Protein AF-0000000085508309 (afdb_homodimer)

Organism: Octopus vulgaris (NCBI:txid6645)

Solvent-accessible surface area (backbone atoms only — not comparable to full-atom values): 14519 Å² total; per-residue (Å²): 104,72,75,61,46,45,41,32,37,37,78,54,66,43,45,52,32,59,61,31,51,68,70,52,60,93,65,51,69,70,59,43,54,45,68,41,62,50,49,48,31,37,41,29,50,69,53,85,95,33,34,28,39,33,42,32,44,88,54,67,57,38,40,40,42,46,71,44,52,75,76,36,84,35,78,50,53,49,60,82,20,49,45,31,36,32,34,35,40,73,80,48,73,47,34,37,36,35,46,33,36,64,62,54,86,55,59,38,41,34,38,41,35,55,46,96,84,46,35,32,43,38,33,43,33,34,92,89,25,61,20,45,30,55,27,36,53,55,84,129,107,72,74,62,45,45,41,31,38,37,79,54,66,42,45,52,33,58,61,31,52,68,69,53,59,93,67,51,71,69,60,43,52,46,65,41,62,48,49,49,32,37,41,28,48,70,52,84,97,32,35,29,40,32,42,33,44,90,53,68,57,38,40,41,43,46,71,44,51,75,76,38,83,35,78,51,54,49,60,84,20,49,46,32,34,31,34,36,39,73,80,48,73,47,34,37,36,35,45,32,36,64,61,55,88,55,58,38,41,34,39,39,34,54,46,95,84,45,36,32,43,39,34,43,33,36,91,89,26,62,20,46,32,55,28,35,52,55,84,129

InterPro domains:
  IPR012674 Calycin [G3DSA:2.40.128.20] (1-139)
  IPR012674 Calycin [SSF50814] (1-138)

pLDDT: mean 96.84, std 3.57, range [64.19, 98.94]

Nearest PDB structures (foldseek):
  3fa8-assembly2_B  TM=8.186E-01  e=6.009E-08  Homo sapiens
  4m7m-assembly1_A  TM=7.935E-01  e=3.966E-08  Homo sapiens
  2g79-assembly1_A  TM=7.885E-01  e=5.142E-08  Homo sapiens
  4qgw-assembly2_B  TM=8.042E-01  e=9.592E-08  Homo sapiens
  5ogb-assembly1_A  TM=8.211E-01  e=2.856E-07  Homo sapiens

Sequence (280 aa):
MDNFFGTWKQEAKPENMKAVMDATVGVSDKEKDYMINMLSNFVIGRSGDRYSMTQSCEDPQLTKTYIFDLDEPLESTDIFGRKFKSIFKLVNPNYLTETCTEWTDGVIECTFEITGGDTMTWKVNYKGHTSTTILKKVASMDNFFGTWKQEAKPENMKAVMDATVGVSDKEKDYMINMLSNFVIGRSGDRYSMTQSCEDPQLTKTYIFDLDEPLESTDIFGRKFKSIFKLVNPNYLTETCTEWTDGVIECTFEITGGDTMTWKVNYKGHTSTTILKKVAS

Structure (mmCIF, N/CA/C/O backbone):
data_AF-0000000085508309-model_v1
#
loop_
_entity.id
_entity.type
_entity.pdbx_description
1 polymer 'Uncharacterized protein'
#
loop_
_atom_site.group_PDB
_atom_site.id
_atom_site.type_symbol
_atom_site.label_atom_id
_atom_site.label_alt_id
_atom_site.label_comp_id
_atom_site.label_asym_id
_atom_site.label_entity_id
_atom_site.label_seq_id
_atom_site.pdbx_PDB_ins_code
_atom_site.Cartn_x
_atom_site.Cartn_y
_atom_site.Cartn_z
_atom_site.occupancy
_atom_site.B_iso_or_equiv
_atom_site.auth_seq_id
_atom_site.auth_comp_id
_atom_site.auth_asym_id
_atom_site.auth_atom_id
_atom_site.pdbx_PDB_model_num
ATOM 1 N N . MET A 1 1 ? -6.461 -23.438 3.143 1 96.62 1 MET A N 1
ATOM 2 C CA . MET A 1 1 ? -5.398 -22.469 2.941 1 96.62 1 MET A CA 1
ATOM 3 C C . MET A 1 1 ? -4.258 -22.688 3.932 1 96.62 1 MET A C 1
ATOM 5 O O . MET A 1 1 ? -3.188 -22.094 3.793 1 96.62 1 MET A O 1
ATOM 9 N N . ASP A 1 2 ? -4.324 -23.688 4.852 1 96.81 2 ASP A N 1
ATOM 10 C CA . ASP A 1 2 ? -3.375 -23.844 5.949 1 96.81 2 ASP A CA 1
ATOM 11 C C . ASP A 1 2 ? -1.972 -24.141 5.422 1 96.81 2 ASP A C 1
ATOM 13 O O . ASP A 1 2 ? -0.982 -23.656 5.984 1 96.81 2 ASP A O 1
ATOM 17 N N . ASN A 1 3 ? -1.908 -24.953 4.43 1 98.12 3 ASN A N 1
ATOM 18 C CA . ASN A 1 3 ? -0.603 -25.312 3.887 1 98.12 3 ASN A CA 1
ATOM 19 C C . ASN A 1 3 ? 0.132 -24.094 3.338 1 98.12 3 ASN A C 1
ATOM 21 O O . ASN A 1 3 ? 1.357 -24.109 3.207 1 98.12 3 ASN A O 1
ATOM 25 N N . PHE A 1 4 ? -0.563 -23.016 3.01 1 98.75 4 PHE A N 1
ATOM 26 C CA . PHE A 1 4 ? 0.017 -21.812 2.418 1 98.75 4 PHE A CA 1
ATOM 27 C C . PHE A 1 4 ? 0.503 -20.859 3.5 1 98.75 4 PHE A C 1
ATOM 29 O O . PHE A 1 4 ? 1.257 -19.922 3.217 1 98.75 4 PHE A O 1
ATOM 36 N N . PHE A 1 5 ? 0.101 -21.062 4.746 1 98.38 5 PHE A N 1
ATOM 37 C CA . PHE A 1 5 ? 0.442 -20.125 5.801 1 98.38 5 PHE A CA 1
ATOM 38 C C . PHE A 1 5 ? 1.947 -20.094 6.035 1 98.38 5 PHE A C 1
ATOM 40 O O . PHE A 1 5 ? 2.609 -21.125 5.988 1 98.38 5 PHE A O 1
ATOM 47 N N . GLY A 1 6 ? 2.424 -18.906 6.309 1 98.38 6 GLY A N 1
ATOM 48 C CA . GLY A 1 6 ? 3.844 -18.719 6.562 1 98.38 6 GLY A CA 1
ATOM 49 C C . GLY A 1 6 ? 4.477 -17.672 5.66 1 98.38 6 GLY A C 1
ATOM 50 O O . GLY A 1 6 ? 3.771 -16.922 4.977 1 98.38 6 GLY A O 1
ATOM 51 N N . THR A 1 7 ? 5.777 -17.547 5.781 1 98.75 7 THR A N 1
ATOM 52 C CA . THR A 1 7 ? 6.559 -16.625 4.977 1 98.75 7 THR A CA 1
ATOM 53 C C . THR A 1 7 ? 7.23 -17.344 3.814 1 98.75 7 THR A C 1
ATOM 55 O O . THR A 1 7 ? 7.863 -18.375 4.008 1 98.75 7 THR A O 1
ATOM 58 N N . TRP A 1 8 ? 6.992 -16.828 2.586 1 98.81 8 TRP A N 1
ATOM 59 C CA . TRP A 1 8 ? 7.539 -17.359 1.341 1 98.81 8 TRP A CA 1
ATOM 60 C C . TRP A 1 8 ? 8.422 -16.328 0.648 1 98.81 8 TRP A C 1
ATOM 62 O O . TRP A 1 8 ? 7.996 -15.195 0.417 1 98.81 8 TRP A O 1
ATOM 72 N N . LYS A 1 9 ? 9.641 -16.719 0.315 1 98.5 9 LYS A N 1
ATOM 73 C CA . LYS A 1 9 ? 10.586 -15.773 -0.265 1 98.5 9 LYS A CA 1
ATOM 74 C C . LYS A 1 9 ? 11.031 -16.219 -1.656 1 98.5 9 LYS A C 1
ATOM 76 O O . LYS A 1 9 ? 11.336 -17.391 -1.869 1 98.5 9 LYS A O 1
ATOM 81 N N . GLN A 1 10 ? 11.031 -15.281 -2.539 1 98.44 10 GLN A N 1
ATOM 82 C CA . GLN A 1 10 ? 11.578 -15.492 -3.873 1 98.44 10 GLN A CA 1
ATOM 83 C C . GLN A 1 10 ? 13.102 -15.445 -3.854 1 98.44 10 GLN A C 1
ATOM 85 O O . GLN A 1 10 ?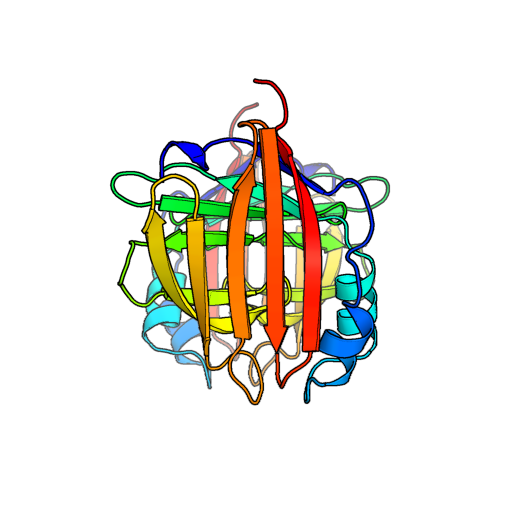 13.695 -14.477 -3.383 1 98.44 10 GLN A O 1
ATOM 90 N N . GLU A 1 11 ? 13.664 -16.484 -4.441 1 91.94 11 GLU A N 1
ATOM 91 C CA . GLU A 1 11 ? 15.117 -16.547 -4.359 1 91.94 11 GLU A CA 1
ATOM 92 C C . GLU A 1 11 ? 15.766 -16.141 -5.676 1 91.94 11 GLU A C 1
ATOM 94 O O . GLU A 1 11 ? 16.953 -15.805 -5.715 1 91.94 11 GLU A O 1
ATOM 99 N N . ALA A 1 12 ? 15.062 -16.203 -6.707 1 95.31 12 ALA A N 1
ATOM 100 C CA . ALA A 1 12 ? 15.633 -15.844 -8 1 95.31 12 ALA A CA 1
ATOM 101 C C . ALA A 1 12 ? 14.609 -15.133 -8.883 1 95.31 12 ALA A C 1
ATOM 103 O O . ALA A 1 12 ? 13.406 -15.172 -8.594 1 95.31 12 ALA A O 1
ATOM 104 N N . LYS A 1 13 ? 15.133 -14.523 -9.93 1 95.5 13 LYS A N 1
ATOM 105 C CA . LYS A 1 13 ? 14.258 -13.836 -10.883 1 95.5 13 LYS A CA 1
ATOM 106 C C . LYS A 1 13 ? 13.25 -14.805 -11.492 1 95.5 13 LYS A C 1
ATOM 108 O O . LYS A 1 13 ? 13.57 -15.977 -11.727 1 95.5 13 LYS A O 1
ATOM 113 N N . PRO A 1 14 ? 12.086 -14.25 -11.742 1 97.56 14 PRO A N 1
ATOM 114 C CA . PRO A 1 14 ? 11.102 -15.117 -12.398 1 97.56 14 PRO A CA 1
ATOM 115 C C . PRO A 1 14 ? 11.484 -15.477 -13.828 1 97.56 14 PRO A C 1
ATOM 117 O O . PRO A 1 14 ? 12.148 -14.688 -14.516 1 97.56 14 PRO A O 1
ATOM 120 N N . GLU A 1 15 ? 11.086 -16.672 -14.203 1 97.5 15 GLU A N 1
ATOM 121 C CA . GLU A 1 15 ? 11.203 -17.062 -15.609 1 97.5 15 GLU A CA 1
ATOM 122 C C . GLU A 1 15 ? 10.133 -16.391 -16.453 1 97.5 15 GLU A C 1
ATOM 124 O O . GLU A 1 15 ? 8.969 -16.312 -16.062 1 97.5 15 GLU A O 1
ATOM 129 N N . ASN A 1 16 ? 10.508 -15.773 -17.594 1 98.5 16 ASN A N 1
ATOM 130 C CA . ASN A 1 16 ? 9.648 -15.32 -18.688 1 98.5 16 ASN A CA 1
ATOM 131 C C . ASN A 1 16 ? 8.75 -14.164 -18.25 1 98.5 16 ASN A C 1
ATOM 133 O O . ASN A 1 16 ? 7.684 -13.953 -18.828 1 98.5 16 ASN A O 1
ATOM 137 N N . MET A 1 17 ? 9.078 -13.391 -17.203 1 98.56 17 MET A N 1
ATOM 138 C CA . MET A 1 17 ? 8.266 -12.258 -16.75 1 98.56 17 MET A CA 1
ATOM 139 C C . MET A 1 17 ? 8.312 -11.125 -17.766 1 98.56 17 MET A C 1
ATOM 141 O O . MET A 1 17 ? 7.32 -10.422 -17.953 1 98.56 17 MET A O 1
ATOM 145 N N . LYS A 1 18 ? 9.445 -10.945 -18.391 1 98.31 18 LYS A N 1
ATOM 146 C CA . LYS A 1 18 ? 9.562 -9.891 -19.391 1 98.31 18 LYS A CA 1
ATOM 147 C C . LYS A 1 18 ? 8.484 -10.039 -20.469 1 98.31 18 LYS A C 1
ATOM 149 O O . LYS A 1 18 ? 7.867 -9.047 -20.859 1 98.31 18 LYS A O 1
ATOM 154 N N . ALA A 1 19 ? 8.242 -11.25 -20.969 1 98.56 19 ALA A N 1
ATOM 155 C CA . ALA A 1 19 ? 7.223 -11.484 -22 1 98.56 19 ALA A CA 1
ATOM 156 C C . ALA A 1 19 ? 5.84 -11.102 -21.484 1 98.56 19 ALA A C 1
ATOM 158 O O . ALA A 1 19 ? 5.039 -10.508 -22.219 1 98.56 19 ALA A O 1
ATOM 159 N N . VAL A 1 20 ? 5.527 -11.422 -20.234 1 98.31 20 VAL A N 1
ATOM 160 C CA . VAL A 1 20 ? 4.25 -11.102 -19.609 1 98.31 20 VAL A CA 1
ATOM 161 C C . VAL A 1 20 ? 4.074 -9.586 -19.547 1 98.31 20 VAL A C 1
ATOM 163 O O . VAL A 1 20 ? 3.047 -9.055 -19.969 1 98.31 20 VAL A O 1
ATOM 166 N N . MET A 1 21 ? 5.133 -8.898 -19.062 1 97.81 21 MET A N 1
ATOM 167 C CA . MET A 1 21 ? 5.039 -7.449 -18.859 1 97.81 21 MET A CA 1
ATOM 168 C C . MET A 1 21 ? 4.969 -6.727 -20.203 1 97.81 21 MET A C 1
ATOM 170 O O . MET A 1 21 ? 4.277 -5.715 -20.328 1 97.81 21 MET A O 1
ATOM 174 N N . ASP A 1 22 ? 5.656 -7.234 -21.203 1 97.62 22 ASP A N 1
ATOM 175 C CA . ASP A 1 22 ? 5.672 -6.609 -22.516 1 97.62 22 ASP A CA 1
ATOM 176 C C . ASP A 1 22 ? 4.297 -6.688 -23.188 1 97.62 22 ASP A C 1
ATOM 178 O O . ASP A 1 22 ? 3.977 -5.883 -24.062 1 97.62 22 ASP A O 1
ATOM 182 N N . ALA A 1 23 ? 3.52 -7.625 -22.766 1 98 23 ALA A N 1
ATOM 183 C CA . ALA A 1 23 ? 2.199 -7.809 -23.359 1 98 23 ALA A CA 1
ATOM 184 C C . ALA A 1 23 ? 1.194 -6.812 -22.781 1 98 23 ALA A C 1
ATOM 186 O O . ALA A 1 23 ? 0.089 -6.664 -23.312 1 98 23 ALA A O 1
ATOM 187 N N . THR A 1 24 ? 1.503 -6.09 -21.734 1 96.62 24 THR A N 1
ATOM 188 C CA . THR A 1 24 ? 0.575 -5.195 -21.062 1 96.62 24 THR A CA 1
ATOM 189 C C . THR A 1 24 ? 0.495 -3.85 -21.781 1 96.62 24 THR A C 1
ATOM 191 O O . THR A 1 24 ? 1.482 -3.389 -22.344 1 96.62 24 THR A O 1
ATOM 194 N N . VAL A 1 25 ? -0.645 -3.338 -21.703 1 95.06 25 VAL A N 1
ATOM 195 C CA . VAL A 1 25 ? -0.87 -1.967 -22.156 1 95.06 25 VAL A CA 1
ATOM 196 C C . VAL A 1 25 ? -1.15 -1.074 -20.938 1 95.06 25 VAL A C 1
ATOM 198 O O . VAL A 1 25 ? -1.856 -1.479 -20.016 1 95.06 25 VAL A O 1
ATOM 201 N N . GLY A 1 26 ? -0.491 0.096 -20.906 1 93.38 26 GLY A N 1
ATOM 202 C CA . GLY A 1 26 ? -0.797 1.047 -19.859 1 93.38 26 GLY A CA 1
ATOM 203 C C . GLY A 1 26 ? 0.129 0.929 -18.656 1 93.38 26 GLY A C 1
ATOM 204 O O . GLY A 1 26 ? -0.02 1.659 -17.672 1 93.38 26 GLY A O 1
ATOM 205 N N . VAL A 1 27 ? 1.054 0.009 -18.719 1 95.81 27 VAL A N 1
ATOM 206 C CA . VAL A 1 27 ? 2.068 -0.131 -17.688 1 95.81 27 VAL A CA 1
ATOM 207 C C . VAL A 1 27 ? 3.361 0.55 -18.125 1 95.81 27 VAL A C 1
ATOM 209 O O . VAL A 1 27 ? 3.834 0.328 -19.25 1 95.81 27 VAL A O 1
ATOM 212 N N . SER A 1 28 ? 3.895 1.398 -17.297 1 95.44 28 SER A N 1
ATOM 213 C CA . SER A 1 28 ? 5.086 2.16 -17.656 1 95.44 28 SER A CA 1
ATOM 214 C C . SER A 1 28 ? 6.309 1.257 -17.75 1 95.44 28 SER A C 1
ATOM 216 O O . SER A 1 28 ? 6.352 0.189 -17.141 1 95.44 28 SER A O 1
ATOM 218 N N . ASP A 1 29 ? 7.344 1.73 -18.453 1 97.06 29 ASP A N 1
ATOM 219 C CA . ASP A 1 29 ? 8.594 0.987 -18.562 1 97.06 29 ASP A CA 1
ATOM 220 C C . ASP A 1 29 ? 9.25 0.805 -17.203 1 97.06 29 ASP A C 1
ATOM 222 O O . ASP A 1 29 ? 9.82 -0.249 -16.906 1 97.06 29 ASP A O 1
ATOM 226 N N . LYS A 1 30 ? 9.141 1.863 -16.391 1 94.81 30 LYS A N 1
ATOM 227 C CA . LYS A 1 30 ? 9.727 1.796 -15.062 1 94.81 30 LYS A CA 1
ATOM 228 C C . LYS A 1 30 ? 9.062 0.709 -14.227 1 94.81 30 LYS A C 1
ATOM 230 O O . LYS A 1 30 ? 9.742 -0.09 -13.578 1 94.81 30 LYS A O 1
ATOM 235 N N . GLU A 1 31 ? 7.723 0.625 -14.195 1 95.12 31 GLU A N 1
ATOM 236 C CA . GLU A 1 31 ? 6.988 -0.403 -13.461 1 95.12 31 GLU A CA 1
ATOM 237 C C . GLU A 1 31 ? 7.301 -1.795 -14 1 95.12 31 GLU A C 1
ATOM 239 O O . GLU A 1 31 ? 7.477 -2.74 -13.234 1 95.12 31 GLU A O 1
ATOM 244 N N . LYS A 1 32 ? 7.387 -1.873 -15.391 1 97.5 32 LYS A N 1
ATOM 245 C CA . LYS A 1 32 ? 7.715 -3.154 -16 1 97.5 32 LYS A CA 1
ATOM 246 C C . LYS A 1 32 ? 9.078 -3.656 -15.539 1 97.5 32 LYS A C 1
ATOM 248 O O . LYS A 1 32 ? 9.219 -4.816 -15.156 1 97.5 32 LYS A O 1
ATOM 253 N N . ASP A 1 33 ? 10.008 -2.771 -15.602 1 97.06 33 ASP A N 1
ATOM 254 C CA . ASP A 1 33 ? 11.359 -3.133 -15.188 1 97.06 33 ASP A CA 1
ATOM 255 C C . ASP A 1 33 ? 11.375 -3.594 -13.727 1 97.06 33 ASP A C 1
ATOM 257 O O . ASP A 1 33 ? 12.055 -4.57 -13.391 1 97.06 33 ASP A O 1
ATOM 261 N N . TYR A 1 34 ? 10.656 -2.988 -12.898 1 95.56 34 TYR A N 1
ATOM 262 C CA . TYR A 1 34 ? 10.578 -3.365 -11.492 1 95.56 34 TYR A CA 1
ATOM 263 C C . TYR A 1 34 ? 9.992 -4.766 -11.336 1 95.56 34 TYR A C 1
ATOM 265 O O . TYR A 1 34 ? 10.586 -5.625 -10.68 1 95.56 34 TYR A O 1
ATOM 273 N N . MET A 1 35 ? 8.867 -5.004 -12 1 95.44 35 MET A N 1
ATOM 274 C CA . MET A 1 35 ? 8.164 -6.277 -11.867 1 95.44 35 MET A CA 1
ATOM 275 C C . MET A 1 35 ? 9.023 -7.426 -12.391 1 95.44 35 MET A C 1
ATOM 277 O O . MET A 1 35 ? 9 -8.531 -11.844 1 95.44 35 MET A O 1
ATOM 281 N N . ILE A 1 36 ? 9.797 -7.141 -13.445 1 97.19 36 ILE A N 1
ATOM 282 C CA . ILE A 1 36 ? 10.648 -8.133 -14.086 1 97.19 36 ILE A CA 1
ATOM 283 C C . ILE A 1 36 ? 11.773 -8.547 -13.141 1 97.19 36 ILE A C 1
ATOM 285 O O . ILE A 1 36 ? 12.195 -9.703 -13.125 1 97.19 36 ILE A O 1
ATOM 289 N N . ASN A 1 37 ? 12.172 -7.633 -12.281 1 96.38 37 ASN A N 1
ATOM 290 C CA . ASN A 1 37 ? 13.406 -7.863 -11.539 1 96.38 37 ASN A CA 1
ATOM 291 C C . ASN A 1 37 ? 13.141 -8.016 -10.047 1 96.38 37 ASN A C 1
ATOM 293 O O . ASN A 1 37 ? 14.039 -8.406 -9.289 1 96.38 37 ASN A O 1
ATOM 297 N N . MET A 1 38 ? 12 -7.809 -9.664 1 95.12 38 MET A N 1
ATOM 298 C CA . MET A 1 38 ? 11.688 -7.781 -8.234 1 95.12 38 MET A CA 1
ATOM 299 C C . MET A 1 38 ? 11.773 -9.18 -7.633 1 95.12 38 MET A C 1
ATOM 301 O O . MET A 1 38 ? 11.352 -10.156 -8.25 1 95.12 38 MET A O 1
ATOM 305 N N . LEU A 1 39 ? 12.281 -9.234 -6.414 1 97.75 39 LEU A N 1
ATOM 306 C CA . LEU A 1 39 ? 12.188 -10.422 -5.57 1 97.75 39 LEU A CA 1
ATOM 307 C C . LEU A 1 39 ? 11.086 -10.258 -4.527 1 97.75 39 LEU A C 1
ATOM 309 O O . LEU A 1 39 ? 11.258 -9.523 -3.553 1 97.75 39 LEU A O 1
ATOM 313 N N . SER A 1 40 ? 10.031 -10.992 -4.703 1 97.25 40 SER A N 1
ATOM 314 C CA . SER A 1 40 ? 8.844 -10.82 -3.875 1 97.25 40 SER A CA 1
ATOM 315 C C . SER A 1 40 ? 8.898 -11.711 -2.639 1 97.25 40 SER A C 1
ATOM 317 O O . SER A 1 40 ? 9.375 -12.844 -2.707 1 97.25 40 SER A O 1
ATOM 319 N N . ASN A 1 41 ? 8.438 -11.172 -1.613 1 97.44 41 ASN A N 1
ATOM 320 C CA . ASN A 1 41 ? 8.109 -11.906 -0.394 1 97.44 41 ASN A CA 1
ATOM 321 C C . ASN A 1 41 ? 6.602 -11.93 -0.141 1 97.44 41 ASN A C 1
ATOM 323 O O . ASN A 1 41 ? 5.918 -10.922 -0.345 1 97.44 41 ASN A O 1
ATOM 327 N N . PHE A 1 42 ? 6.164 -13.109 0.32 1 98.56 42 PHE A N 1
ATOM 328 C CA . PHE A 1 42 ? 4.766 -13.219 0.727 1 98.56 42 PHE A CA 1
ATOM 329 C C . PHE A 1 42 ? 4.66 -13.688 2.174 1 98.56 42 PHE A C 1
ATOM 331 O O . PHE A 1 42 ? 5.375 -14.602 2.592 1 98.56 42 PHE A O 1
ATOM 338 N N . VAL A 1 43 ? 3.861 -13.055 2.902 1 98.38 43 VAL A N 1
ATOM 339 C CA . VAL A 1 43 ? 3.389 -13.555 4.188 1 98.38 43 VAL A CA 1
ATOM 340 C C . VAL A 1 43 ? 1.901 -13.891 4.098 1 98.38 43 VAL A C 1
ATOM 342 O O . VAL A 1 43 ? 1.079 -13.023 3.801 1 98.38 43 VAL A O 1
ATOM 345 N N . ILE A 1 44 ? 1.555 -15.117 4.266 1 98.75 44 ILE A N 1
ATOM 346 C CA . ILE A 1 44 ? 0.188 -15.602 4.125 1 98.75 44 ILE A CA 1
ATOM 347 C C . ILE A 1 44 ? -0.313 -16.125 5.469 1 98.75 44 ILE A C 1
ATOM 349 O O . ILE A 1 44 ? 0.396 -16.859 6.156 1 98.75 44 ILE A O 1
ATOM 353 N N . GLY A 1 45 ? -1.482 -15.719 5.848 1 98.31 45 GLY A N 1
ATOM 354 C CA . GLY A 1 45 ? -2.059 -16.141 7.113 1 98.31 45 GLY A CA 1
ATOM 355 C C . GLY A 1 45 ? -3.527 -15.781 7.25 1 98.31 45 GLY A C 1
ATOM 356 O O . GLY A 1 45 ? -4.297 -15.914 6.293 1 98.31 45 GLY A O 1
ATOM 357 N N . ARG A 1 46 ? -3.949 -15.414 8.477 1 97.12 46 ARG A N 1
ATOM 358 C CA . ARG A 1 46 ? -5.328 -15.055 8.789 1 97.12 46 ARG A CA 1
ATOM 359 C C . ARG A 1 46 ? -5.43 -13.609 9.258 1 97.12 46 ARG A C 1
ATOM 361 O O . ARG A 1 46 ? -4.496 -13.086 9.875 1 97.12 46 ARG A O 1
ATOM 368 N N . SER A 1 47 ? -6.461 -12.992 8.93 1 95.56 47 SER A N 1
ATOM 369 C CA . SER A 1 47 ? -6.938 -11.742 9.508 1 95.56 47 SER A CA 1
ATOM 370 C C . SER A 1 47 ? -8.359 -11.883 10.031 1 95.56 47 SER A C 1
ATOM 372 O O . SER A 1 47 ? -9.328 -11.719 9.281 1 95.56 47 SER A O 1
ATOM 374 N N . GLY A 1 48 ? -8.492 -12.148 11.344 1 94.56 48 GLY A N 1
ATOM 375 C CA . GLY A 1 48 ? -9.773 -12.594 11.852 1 94.56 48 GLY A CA 1
ATOM 376 C C . GLY A 1 48 ? -10.281 -13.852 11.164 1 94.56 48 GLY A C 1
ATOM 377 O O . GLY A 1 48 ? -9.57 -14.859 11.109 1 94.56 48 GLY A O 1
ATOM 378 N N . ASP A 1 49 ? -11.492 -13.758 10.641 1 96.12 49 ASP A N 1
ATOM 379 C CA . ASP A 1 49 ? -12.109 -14.906 9.984 1 96.12 49 ASP A CA 1
ATOM 380 C C . ASP A 1 49 ? -11.75 -14.945 8.5 1 96.12 49 ASP A C 1
ATOM 382 O O . ASP A 1 49 ? -12.125 -15.883 7.789 1 96.12 49 ASP A O 1
ATOM 386 N N . ARG A 1 50 ? -10.938 -14.039 8.117 1 97.94 50 ARG A N 1
ATOM 387 C CA . ARG A 1 50 ? -10.578 -13.977 6.703 1 97.94 50 ARG A CA 1
ATOM 388 C C . ARG A 1 50 ? -9.109 -14.336 6.496 1 97.94 50 ARG A C 1
ATOM 390 O O . ARG A 1 50 ? -8.383 -14.594 7.461 1 97.94 50 ARG A O 1
ATOM 397 N N . TYR A 1 51 ? -8.727 -14.461 5.188 1 98.81 51 TYR A N 1
ATOM 398 C CA . TYR A 1 51 ? -7.332 -14.734 4.848 1 98.81 51 TYR A CA 1
ATOM 399 C C . TYR A 1 51 ? -6.586 -13.453 4.523 1 98.81 51 TYR A C 1
ATOM 401 O O . TYR A 1 51 ? -7.191 -12.461 4.102 1 98.81 51 TYR A O 1
ATOM 409 N N . SER A 1 52 ? -5.301 -13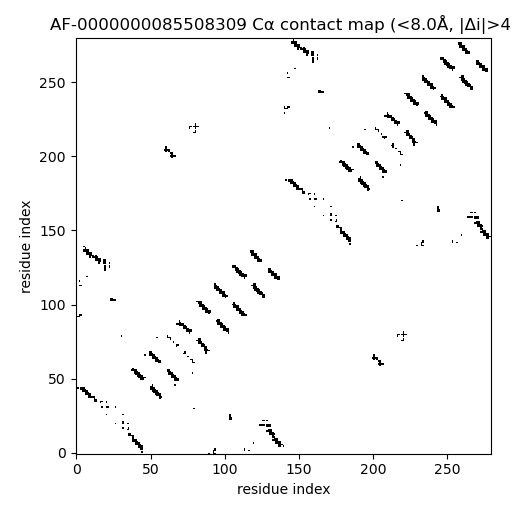.5 4.785 1 98.44 52 SER A N 1
ATOM 410 C CA . SER A 1 52 ? -4.441 -12.352 4.504 1 98.44 52 SER A CA 1
ATOM 411 C C . SER A 1 52 ? -3.201 -12.773 3.723 1 98.44 52 SER A C 1
ATOM 413 O O . SER A 1 52 ? -2.609 -13.82 3.998 1 98.44 52 SER A O 1
ATOM 415 N N . MET A 1 53 ? -2.832 -11.977 2.756 1 98.69 53 MET A N 1
ATOM 416 C CA . MET A 1 53 ? -1.582 -12.102 2.014 1 98.69 53 MET A CA 1
ATOM 417 C C . MET A 1 53 ? -0.885 -10.758 1.887 1 98.69 53 MET A C 1
ATOM 419 O O . MET A 1 53 ? -1.451 -9.805 1.338 1 98.69 53 MET A O 1
ATOM 423 N N . THR A 1 54 ? 0.289 -10.664 2.432 1 98.06 54 THR A N 1
ATOM 424 C CA . THR A 1 54 ? 1.105 -9.469 2.295 1 98.06 54 THR A CA 1
ATOM 425 C C . THR A 1 54 ? 2.236 -9.695 1.295 1 98.06 54 THR A C 1
ATOM 427 O O . THR A 1 54 ? 3.055 -10.602 1.47 1 98.06 54 THR A O 1
ATOM 430 N N . GLN A 1 55 ? 2.223 -8.969 0.227 1 98.06 55 GLN A N 1
ATOM 431 C CA . GLN A 1 55 ? 3.311 -8.945 -0.745 1 98.06 55 GLN A CA 1
ATOM 432 C C . GLN A 1 55 ? 4.281 -7.805 -0.455 1 98.06 55 GLN A C 1
ATOM 434 O O . GLN A 1 55 ? 3.859 -6.676 -0.195 1 98.06 55 GLN A O 1
ATOM 439 N N . SER A 1 56 ? 5.562 -8.094 -0.435 1 96.81 56 SER A N 1
ATOM 440 C CA . SER A 1 56 ? 6.59 -7.086 -0.214 1 96.81 56 SER A CA 1
ATOM 441 C C . SER A 1 56 ? 7.859 -7.41 -0.999 1 96.81 56 SER A C 1
ATOM 443 O O . SER A 1 56 ? 7.965 -8.477 -1.602 1 96.81 56 SER A O 1
ATOM 445 N N . CYS A 1 57 ? 8.734 -6.438 -1.099 1 96.56 57 CYS A N 1
ATOM 446 C CA . CYS A 1 57 ? 10.062 -6.578 -1.672 1 96.56 57 CYS A CA 1
ATOM 447 C C . CYS A 1 57 ? 11.07 -5.711 -0.929 1 96.56 57 CYS A C 1
ATOM 449 O O . CYS A 1 57 ? 10.852 -5.348 0.228 1 96.56 57 CYS A O 1
ATOM 451 N N . GLU A 1 58 ? 12.18 -5.469 -1.579 1 92.81 58 GLU A N 1
ATOM 452 C CA . GLU A 1 58 ? 13.219 -4.695 -0.913 1 92.81 58 GLU A CA 1
ATOM 453 C C . GLU A 1 58 ? 12.789 -3.242 -0.722 1 92.81 58 GLU A C 1
ATOM 455 O O . GLU A 1 58 ? 13.211 -2.586 0.233 1 92.81 58 GLU A O 1
ATOM 460 N N . ASP A 1 59 ? 12.031 -2.697 -1.618 1 93.69 59 ASP A N 1
ATOM 461 C CA . ASP A 1 59 ? 11.508 -1.342 -1.495 1 93.69 59 ASP A CA 1
ATOM 462 C C . ASP A 1 59 ? 10.273 -1.312 -0.588 1 93.69 59 ASP A C 1
ATOM 464 O O . ASP A 1 59 ? 9.203 -1.778 -0.974 1 93.69 59 ASP A O 1
ATOM 468 N N . PRO A 1 60 ? 10.398 -0.743 0.588 1 91.56 60 PRO A N 1
ATOM 469 C CA . PRO A 1 60 ? 9.289 -0.803 1.549 1 91.56 60 PRO A CA 1
ATOM 470 C C . PRO A 1 60 ? 8.047 -0.054 1.069 1 91.56 60 PRO A C 1
ATOM 472 O O . PRO A 1 60 ? 6.957 -0.253 1.606 1 91.56 60 PRO A O 1
ATOM 475 N N . GLN A 1 61 ? 8.188 0.822 0.106 1 94.31 61 GLN A N 1
ATOM 476 C CA . GLN A 1 61 ? 7.051 1.556 -0.437 1 94.31 61 GLN A CA 1
ATOM 477 C C . GLN A 1 61 ? 6.164 0.647 -1.286 1 94.31 61 GLN A C 1
ATOM 479 O O . GLN A 1 61 ? 5.031 1.004 -1.61 1 94.31 61 GLN A O 1
ATOM 484 N N . LEU A 1 62 ? 6.754 -0.458 -1.611 1 94.69 62 LEU A N 1
ATOM 485 C CA . LEU A 1 62 ? 6.047 -1.414 -2.457 1 94.69 62 LEU A CA 1
ATOM 486 C C . LEU A 1 62 ? 5.609 -2.631 -1.651 1 94.69 62 LEU A C 1
ATOM 488 O O . LEU A 1 62 ? 6.059 -3.75 -1.912 1 94.69 62 LEU A O 1
ATOM 492 N N . THR A 1 63 ? 4.844 -2.402 -0.635 1 95.38 63 THR A N 1
ATOM 493 C CA . THR A 1 63 ? 4.227 -3.42 0.209 1 95.38 63 THR A CA 1
ATOM 494 C C . THR A 1 63 ? 2.705 -3.309 0.166 1 95.38 63 THR A C 1
ATOM 496 O O . THR A 1 63 ? 2.156 -2.205 0.21 1 95.38 63 THR A O 1
ATOM 499 N N . LYS A 1 64 ? 2.047 -4.441 0.036 1 96.81 64 LYS A N 1
ATOM 500 C CA . LYS A 1 64 ? 0.589 -4.461 -0.031 1 96.81 64 LYS A CA 1
ATOM 501 C C . LYS A 1 64 ? 0.023 -5.691 0.672 1 96.81 64 LYS A C 1
ATOM 503 O O . LYS A 1 64 ? 0.529 -6.801 0.494 1 96.81 64 LYS A O 1
ATOM 508 N N . THR A 1 65 ? -0.976 -5.449 1.544 1 97.19 65 THR A N 1
ATOM 509 C CA . THR A 1 65 ? -1.725 -6.531 2.172 1 97.19 65 THR A CA 1
ATOM 510 C C . THR A 1 65 ? -3.094 -6.695 1.515 1 97.19 65 THR A C 1
ATOM 512 O O . THR A 1 65 ? -3.793 -5.707 1.275 1 97.19 65 THR A O 1
ATOM 515 N N . TYR A 1 66 ? -3.41 -7.887 1.224 1 98.38 66 TYR A N 1
ATOM 516 C CA . TYR A 1 66 ? -4.723 -8.273 0.719 1 98.38 66 TYR A CA 1
ATOM 517 C C . TYR A 1 66 ? -5.48 -9.102 1.751 1 98.38 66 TYR A C 1
ATOM 519 O O . TYR A 1 66 ? -4.949 -10.078 2.283 1 98.38 66 TYR A O 1
ATOM 527 N N . ILE A 1 67 ? -6.66 -8.758 2.031 1 98.38 67 ILE A N 1
ATOM 528 C CA . ILE A 1 67 ? -7.562 -9.539 2.869 1 98.38 67 ILE A CA 1
ATOM 529 C C . ILE A 1 67 ? -8.734 -10.055 2.029 1 98.38 67 ILE A C 1
ATOM 531 O O . ILE A 1 67 ? -9.406 -9.273 1.354 1 98.38 67 ILE A O 1
ATOM 535 N N . PHE A 1 68 ? -8.961 -11.328 2.08 1 98.56 68 PHE A N 1
ATOM 536 C CA . PHE A 1 68 ? -9.906 -11.898 1.131 1 98.56 68 PHE A CA 1
ATOM 537 C C . PHE A 1 68 ? -10.562 -13.156 1.707 1 98.56 68 PHE A C 1
ATOM 539 O O . PHE A 1 68 ? -10.078 -13.711 2.693 1 98.56 68 PHE A O 1
ATOM 546 N N . ASP A 1 69 ? -11.648 -13.516 1.098 1 98.5 69 ASP A N 1
ATOM 547 C CA . ASP A 1 69 ? -12.289 -14.812 1.275 1 98.5 69 ASP A CA 1
ATOM 548 C C . ASP A 1 69 ? -12.18 -15.656 0.009 1 98.5 69 ASP A C 1
ATOM 550 O O . ASP A 1 69 ? -12.141 -15.125 -1.101 1 98.5 69 ASP A O 1
ATOM 554 N N . LEU A 1 70 ? -12.109 -16.969 0.227 1 98.69 70 LEU A N 1
ATOM 555 C CA . LEU A 1 70 ? -12.133 -17.859 -0.927 1 98.69 70 LEU A CA 1
ATOM 556 C C . LEU A 1 70 ? -13.469 -17.75 -1.667 1 98.69 70 LEU A C 1
ATOM 558 O O . LEU A 1 70 ? -14.523 -17.641 -1.041 1 98.69 70 LEU A O 1
ATOM 562 N N . ASP A 1 71 ? -13.422 -17.672 -2.994 1 98.75 71 ASP A N 1
ATOM 563 C CA . ASP A 1 71 ? -14.57 -17.75 -3.893 1 98.75 71 ASP A CA 1
ATOM 564 C C . ASP A 1 71 ? -15.414 -16.469 -3.816 1 98.75 71 ASP A C 1
ATOM 566 O O . ASP A 1 71 ? -16.594 -16.484 -4.176 1 98.75 71 ASP A O 1
ATOM 570 N N . GLU A 1 72 ? -14.922 -15.43 -3.264 1 98.69 72 GLU A N 1
ATOM 571 C CA . GLU A 1 72 ? -15.578 -14.125 -3.215 1 98.69 72 GLU A CA 1
ATOM 572 C C . GLU A 1 72 ? -14.734 -13.055 -3.898 1 98.69 72 GLU A C 1
ATOM 574 O O . GLU A 1 72 ? -13.508 -13.094 -3.83 1 98.69 72 GLU A O 1
ATOM 579 N N . PRO A 1 73 ? -15.352 -12.094 -4.531 1 98.25 73 PRO A N 1
ATOM 580 C CA . PRO A 1 73 ? -14.594 -11.016 -5.18 1 98.25 73 PRO A CA 1
ATOM 581 C C . PRO A 1 73 ? -13.797 -10.18 -4.188 1 98.25 73 PRO A C 1
ATOM 583 O O . PRO A 1 73 ? -14.258 -9.93 -3.07 1 98.25 73 PRO A O 1
ATOM 586 N N . LEU A 1 74 ? -12.656 -9.836 -4.551 1 97.81 74 LEU A N 1
ATOM 587 C CA . LEU A 1 74 ? -11.789 -8.867 -3.896 1 97.81 74 LEU A CA 1
ATOM 588 C C . LEU A 1 74 ? -11.547 -7.664 -4.801 1 97.81 74 LEU A C 1
ATOM 590 O O . LEU A 1 74 ? -11.242 -7.824 -5.984 1 97.81 74 LEU A O 1
ATOM 594 N N . GLU A 1 75 ? -11.805 -6.473 -4.309 1 95.94 75 GLU A N 1
ATOM 595 C CA . GLU A 1 75 ? -11.367 -5.238 -4.957 1 95.94 75 GLU A CA 1
ATOM 596 C C . GLU A 1 75 ? -10.172 -4.625 -4.227 1 95.94 75 GLU A C 1
ATOM 598 O O . GLU A 1 75 ? -10.211 -4.449 -3.006 1 95.94 75 GLU A O 1
ATOM 603 N N . SER A 1 76 ? -9.141 -4.336 -4.973 1 95.75 76 SER A N 1
ATOM 604 C CA . SER A 1 76 ? -7.914 -3.848 -4.348 1 95.75 76 SER A CA 1
ATOM 605 C C . SER A 1 76 ? -7.043 -3.096 -5.352 1 95.75 76 SER A C 1
ATOM 607 O O . SER A 1 76 ? -7.523 -2.686 -6.41 1 95.75 76 SER A O 1
ATOM 609 N N . THR A 1 77 ? -5.859 -2.754 -4.93 1 95.5 77 THR A N 1
ATOM 610 C CA . THR A 1 77 ? -4.805 -2.209 -5.777 1 95.5 77 THR A CA 1
ATOM 611 C C . THR A 1 77 ? -3.547 -3.066 -5.695 1 95.5 77 THR A C 1
ATOM 613 O O . THR A 1 77 ? -3.324 -3.756 -4.695 1 95.5 77 THR A O 1
ATOM 616 N N . ASP A 1 78 ? -2.799 -3.018 -6.762 1 95.25 78 ASP A N 1
ATOM 617 C CA . ASP A 1 78 ? -1.504 -3.686 -6.676 1 95.25 78 ASP A CA 1
ATOM 618 C C . ASP A 1 78 ? -0.469 -2.791 -5.996 1 95.25 78 ASP A C 1
ATOM 620 O O . ASP A 1 78 ? -0.81 -1.732 -5.465 1 95.25 78 ASP A O 1
ATOM 624 N N . ILE A 1 79 ? 0.723 -3.193 -5.898 1 94.25 79 ILE A N 1
ATOM 625 C CA . ILE A 1 79 ? 1.795 -2.553 -5.141 1 94.25 79 ILE A CA 1
ATOM 626 C C . ILE A 1 79 ? 2.125 -1.197 -5.762 1 94.25 79 ILE A C 1
ATOM 628 O O . ILE A 1 79 ? 2.789 -0.368 -5.137 1 94.25 79 ILE A O 1
ATOM 632 N N . PHE A 1 80 ? 1.651 -0.947 -7.008 1 93.38 80 PHE A N 1
ATOM 633 C CA . PHE A 1 80 ? 1.896 0.332 -7.664 1 93.38 80 PHE A CA 1
ATOM 634 C C . PHE A 1 80 ? 0.654 1.215 -7.609 1 93.38 80 PHE A C 1
ATOM 636 O O . PHE A 1 80 ? 0.636 2.307 -8.18 1 93.38 80 PHE A O 1
ATOM 643 N N . GLY A 1 81 ? -0.401 0.693 -7.066 1 92.75 81 GLY A N 1
ATOM 644 C CA . GLY A 1 81 ? -1.607 1.489 -6.906 1 92.75 81 GLY A CA 1
ATOM 645 C C . GLY A 1 81 ? -2.645 1.225 -7.98 1 92.75 81 GLY A C 1
ATOM 646 O O . GLY A 1 81 ? -3.713 1.84 -7.984 1 92.75 81 GLY A O 1
ATOM 647 N N . ARG A 1 82 ? -2.395 0.32 -8.906 1 94.25 82 ARG A N 1
ATOM 648 C CA . ARG A 1 82 ? -3.344 0.012 -9.969 1 94.25 82 ARG A CA 1
ATOM 649 C C . ARG A 1 82 ? -4.492 -0.845 -9.453 1 94.25 82 ARG A C 1
ATOM 651 O O . ARG A 1 82 ? -4.266 -1.877 -8.812 1 94.25 82 ARG A O 1
ATOM 658 N N . LYS A 1 83 ? -5.656 -0.403 -9.688 1 93.62 83 LYS A N 1
ATOM 659 C CA . LYS A 1 83 ? -6.848 -1.1 -9.219 1 93.62 83 LYS A CA 1
ATOM 660 C C . LYS A 1 83 ? -7.059 -2.408 -9.977 1 93.62 83 LYS A C 1
ATOM 662 O O . LYS A 1 83 ? -6.77 -2.492 -11.172 1 93.62 83 LYS A O 1
ATOM 667 N N . PHE A 1 84 ? -7.621 -3.365 -9.258 1 96.88 84 PHE A N 1
ATOM 668 C CA . PHE A 1 84 ? -8.023 -4.621 -9.883 1 96.88 84 PHE A CA 1
ATOM 669 C C . PHE A 1 84 ? -9.125 -5.293 -9.078 1 96.88 84 PHE A C 1
ATOM 671 O O . PHE A 1 84 ? -9.414 -4.891 -7.949 1 96.88 84 PHE A O 1
ATOM 678 N N . LYS A 1 85 ? -9.742 -6.258 -9.672 1 97.94 85 LYS A N 1
ATOM 679 C CA . LYS A 1 85 ? -10.648 -7.207 -9.023 1 97.94 85 LYS A CA 1
ATOM 680 C C . LYS A 1 85 ? -10.125 -8.633 -9.148 1 97.94 85 LYS A C 1
ATOM 682 O O . LYS A 1 85 ? -9.539 -9 -10.172 1 97.94 85 LYS A O 1
ATOM 687 N N . SER A 1 86 ? -10.336 -9.422 -8.133 1 98.44 86 SER A N 1
ATOM 688 C CA . SER A 1 86 ? -9.867 -10.797 -8.258 1 98.44 86 SER A CA 1
ATOM 689 C C . SER A 1 86 ? -10.727 -11.75 -7.445 1 98.44 86 SER A C 1
ATOM 691 O O . SER A 1 86 ? -11.586 -11.32 -6.676 1 98.44 86 SER A O 1
ATOM 693 N N . ILE A 1 87 ? -10.562 -13.016 -7.695 1 98.81 87 ILE A N 1
ATOM 694 C CA . ILE A 1 87 ? -11.156 -14.117 -6.938 1 98.81 87 ILE A CA 1
ATOM 695 C C . ILE A 1 87 ? -10.102 -15.195 -6.691 1 98.81 87 ILE A C 1
ATOM 697 O O . ILE A 1 87 ? -9.43 -15.641 -7.621 1 98.81 87 ILE A O 1
ATOM 701 N N . PHE A 1 88 ? -9.969 -15.594 -5.434 1 98.88 88 PHE A N 1
ATOM 702 C CA . PHE A 1 88 ? -9.117 -16.703 -5.047 1 98.88 88 PHE A CA 1
ATOM 703 C C . PHE A 1 88 ? -9.93 -17.984 -4.891 1 98.88 88 PHE A C 1
ATOM 705 O O . PHE A 1 88 ? -11.016 -17.969 -4.305 1 98.88 88 PHE A O 1
ATOM 712 N N . LYS A 1 89 ? -9.391 -19 -5.414 1 98.88 89 LYS A N 1
ATOM 713 C CA . LYS A 1 89 ? -10.008 -20.312 -5.266 1 98.88 89 LYS A CA 1
ATOM 714 C C . LYS A 1 89 ? -8.984 -21.359 -4.809 1 98.88 89 LYS A C 1
ATOM 716 O O . LYS A 1 89 ? -7.914 -21.484 -5.406 1 98.88 89 LYS A O 1
ATOM 721 N N . LEU A 1 90 ? -9.328 -22.047 -3.732 1 98.88 90 LEU A N 1
ATOM 722 C CA . LEU A 1 90 ? -8.539 -23.203 -3.301 1 98.88 90 LEU A CA 1
ATOM 723 C C . LEU A 1 90 ? -9 -24.469 -4 1 98.88 90 LEU A C 1
ATOM 725 O O . LEU A 1 90 ? -10.047 -25.031 -3.654 1 98.88 90 LEU A O 1
ATOM 729 N N . VAL A 1 91 ? -8.227 -24.922 -4.945 1 98.81 91 VAL A N 1
ATOM 730 C CA . VAL A 1 91 ? -8.602 -26.078 -5.762 1 98.81 91 VAL A CA 1
ATOM 731 C C . VAL A 1 91 ? -8.359 -27.359 -4.977 1 98.81 91 VAL A C 1
ATOM 733 O O . VAL A 1 91 ? -9.172 -28.281 -5.039 1 98.81 91 VAL A O 1
ATOM 736 N N . ASN A 1 92 ? -7.281 -27.469 -4.223 1 98.5 92 ASN A N 1
ATOM 737 C CA . ASN A 1 92 ? -6.918 -28.469 -3.234 1 98.5 92 ASN A CA 1
ATOM 738 C C . ASN A 1 92 ? -5.961 -27.906 -2.186 1 98.5 92 ASN A C 1
ATOM 740 O O . ASN A 1 92 ? -5.559 -26.75 -2.266 1 98.5 92 ASN A O 1
ATOM 744 N N . PRO A 1 93 ? -5.59 -28.641 -1.204 1 98.31 93 PRO A N 1
ATOM 745 C CA . PRO A 1 93 ? -4.859 -28.078 -0.068 1 98.31 93 PRO A CA 1
ATOM 746 C C . PRO A 1 93 ? -3.531 -27.438 -0.476 1 98.31 93 PRO A C 1
ATOM 748 O O . PRO A 1 93 ? -2.965 -26.641 0.279 1 98.31 93 PRO A O 1
ATOM 751 N N . ASN A 1 94 ? -3.008 -27.844 -1.684 1 98.88 94 ASN A N 1
ATOM 752 C CA . ASN A 1 94 ? -1.695 -27.359 -2.104 1 98.88 94 ASN A CA 1
ATOM 753 C C . ASN A 1 94 ? -1.777 -26.562 -3.402 1 98.88 94 ASN A C 1
ATOM 755 O O . ASN A 1 94 ? -0.759 -26.328 -4.055 1 98.88 94 ASN A O 1
ATOM 759 N N . TYR A 1 95 ? -2.984 -26.203 -3.803 1 98.88 95 TYR A N 1
ATOM 760 C CA . TYR A 1 95 ? -3.15 -25.547 -5.094 1 98.88 95 TYR A CA 1
ATOM 761 C C . TYR A 1 95 ? -4.203 -24.438 -5.016 1 98.88 95 TYR A C 1
ATOM 763 O O . TYR A 1 95 ? -5.395 -24.719 -4.875 1 98.88 95 TYR A O 1
ATOM 771 N N . LEU A 1 96 ? -3.748 -23.172 -5.082 1 98.94 96 LEU A N 1
ATOM 772 C CA . LEU A 1 96 ? -4.543 -21.953 -5.027 1 98.94 96 LEU A CA 1
ATOM 773 C C . LEU A 1 96 ? -4.5 -21.219 -6.363 1 98.94 96 LEU A C 1
ATOM 775 O O . LEU A 1 96 ? -3.439 -21.094 -6.98 1 98.94 96 LEU A O 1
ATOM 779 N N . THR A 1 97 ? -5.613 -20.719 -6.844 1 98.94 97 THR A N 1
ATOM 780 C CA . THR A 1 97 ? -5.66 -19.922 -8.062 1 98.94 97 THR A CA 1
ATOM 781 C C . THR A 1 97 ? -6.246 -18.531 -7.773 1 98.94 97 THR A C 1
ATOM 783 O O . THR A 1 97 ? -7.016 -18.375 -6.824 1 98.94 97 THR A O 1
ATOM 786 N N . GLU A 1 98 ? -5.871 -17.578 -8.484 1 98.88 98 GLU A N 1
ATOM 787 C CA . GLU A 1 98 ? -6.422 -16.234 -8.508 1 98.88 98 GLU A CA 1
ATOM 788 C C . GLU A 1 98 ? -6.727 -15.781 -9.93 1 98.88 98 GLU A C 1
ATOM 790 O O . GLU A 1 98 ? -5.891 -15.922 -10.828 1 98.88 98 GLU A O 1
ATOM 795 N N . THR A 1 99 ? -7.859 -15.359 -10.195 1 98.88 99 THR A N 1
ATOM 796 C CA . THR A 1 99 ? -8.227 -14.703 -11.445 1 98.88 99 THR A CA 1
ATOM 797 C C . THR A 1 99 ? -8.43 -13.203 -11.234 1 98.88 99 THR A C 1
ATOM 799 O O . THR A 1 99 ? -9.281 -12.797 -10.445 1 98.88 99 THR A O 1
ATOM 802 N N . CYS A 1 100 ? -7.652 -12.406 -11.938 1 98.38 100 CYS A N 1
ATOM 803 C CA . CYS A 1 100 ? -7.676 -10.961 -11.773 1 98.38 100 CYS A CA 1
ATOM 804 C C . CYS A 1 100 ? -8.227 -10.273 -13.016 1 98.38 100 CYS A C 1
ATOM 806 O O . CYS A 1 100 ? -7.781 -10.555 -14.133 1 98.38 100 CYS A O 1
ATOM 808 N N . THR A 1 101 ? -9.164 -9.391 -12.773 1 97.75 101 THR A N 1
ATOM 809 C CA . THR A 1 101 ? -9.727 -8.555 -13.828 1 97.75 101 THR A CA 1
ATOM 810 C C . THR A 1 101 ? -9.547 -7.074 -13.5 1 97.75 101 THR A C 1
ATOM 812 O O . THR A 1 101 ? -9.18 -6.727 -12.375 1 97.75 101 THR A O 1
ATOM 815 N N . GLU A 1 102 ? -9.586 -6.176 -14.516 1 94.5 102 GLU A N 1
ATOM 816 C CA . GLU A 1 102 ? -9.578 -4.723 -14.398 1 94.5 102 GLU A CA 1
ATOM 817 C C . GLU A 1 102 ? -8.195 -4.207 -13.992 1 94.5 102 GLU A C 1
ATOM 819 O O . GLU A 1 102 ? -8.062 -3.08 -13.516 1 94.5 102 GLU A O 1
ATOM 824 N N . TRP A 1 103 ? -7.184 -4.98 -14.047 1 93.5 103 TRP A N 1
ATOM 825 C CA . TRP A 1 103 ? -5.82 -4.527 -13.789 1 93.5 103 TRP A CA 1
ATOM 826 C C . TRP A 1 103 ? -5.258 -3.773 -14.984 1 93.5 103 TRP A C 1
ATOM 828 O O . TRP A 1 103 ? -4.645 -2.715 -14.828 1 93.5 103 TRP A O 1
ATOM 838 N N . THR A 1 104 ? -5.363 -4.133 -16.188 1 92.25 104 THR A N 1
ATOM 839 C CA . THR A 1 104 ? -5.109 -3.51 -17.484 1 92.25 104 THR A CA 1
ATOM 840 C C . THR A 1 104 ? -6.176 -3.918 -18.5 1 92.25 104 THR A C 1
ATOM 842 O O . THR A 1 104 ? -7.375 -3.811 -18.234 1 92.25 104 THR A O 1
ATOM 845 N N . ASP A 1 105 ? -5.711 -4.266 -19.594 1 92.38 105 ASP A N 1
ATOM 846 C CA . ASP A 1 105 ? -6.66 -4.547 -20.656 1 92.38 105 ASP A CA 1
ATOM 847 C C . ASP A 1 105 ? -6.82 -6.051 -20.875 1 92.38 105 ASP A C 1
ATOM 849 O O . ASP A 1 105 ? -7.031 -6.504 -22 1 92.38 105 ASP A O 1
ATOM 853 N N . GLY A 1 106 ? -6.77 -6.887 -19.891 1 94.56 106 GLY A N 1
ATOM 854 C CA . GLY A 1 106 ? -6.922 -8.328 -20 1 94.56 106 GLY A CA 1
ATOM 855 C C . GLY A 1 106 ? -7.125 -9.016 -18.672 1 94.56 106 GLY A C 1
ATOM 856 O O . GLY A 1 106 ? -7.332 -8.359 -17.641 1 94.56 106 GLY A O 1
ATOM 857 N N . VAL A 1 107 ? -7.188 -10.375 -18.719 1 97.75 107 VAL A N 1
ATOM 858 C CA . VAL A 1 107 ? -7.348 -11.203 -17.531 1 97.75 107 VAL A CA 1
ATOM 859 C C . VAL A 1 107 ? -6.004 -11.805 -17.141 1 97.75 107 VAL A C 1
ATOM 861 O O . VAL A 1 107 ? -5.277 -12.328 -18 1 97.75 107 VAL A O 1
ATOM 864 N N . ILE A 1 108 ? -5.605 -11.648 -15.852 1 98.19 108 ILE A N 1
ATOM 865 C CA . ILE A 1 108 ? -4.438 -12.328 -15.312 1 98.19 108 ILE A CA 1
ATOM 866 C C . ILE A 1 108 ? -4.871 -13.586 -14.57 1 98.19 108 ILE A C 1
ATOM 868 O O . ILE A 1 108 ? -5.785 -13.547 -13.742 1 98.19 108 ILE A O 1
ATOM 872 N N . GLU A 1 109 ? -4.297 -14.617 -14.906 1 98.69 109 GLU A N 1
ATOM 873 C CA . GLU A 1 109 ? -4.473 -15.852 -14.148 1 98.69 109 GLU A CA 1
ATOM 874 C C . GLU A 1 109 ? -3.219 -16.188 -13.344 1 98.69 109 GLU A C 1
ATOM 876 O O . GLU A 1 109 ? -2.125 -16.297 -13.906 1 98.69 109 GLU A O 1
ATOM 881 N N . CYS A 1 110 ? -3.402 -16.391 -12.094 1 98.81 110 CYS A N 1
ATOM 882 C CA . CYS A 1 110 ? -2.303 -16.797 -11.227 1 98.81 110 CYS A CA 1
ATOM 883 C C . CYS A 1 110 ? -2.564 -18.172 -10.625 1 98.81 110 CYS A C 1
ATOM 885 O O . CYS A 1 110 ? -3.711 -18.531 -10.352 1 98.81 110 CYS A O 1
ATOM 887 N N . THR A 1 111 ? -1.504 -18.859 -10.359 1 98.94 111 THR A N 1
ATOM 888 C CA . THR A 1 111 ? -1.559 -20.109 -9.602 1 98.94 111 THR A CA 1
ATOM 889 C C . THR A 1 111 ? -0.442 -20.156 -8.562 1 98.94 111 THR A C 1
ATOM 891 O O . THR A 1 111 ? 0.667 -19.672 -8.812 1 98.94 111 THR A O 1
ATOM 894 N N . PHE A 1 112 ? -0.753 -20.75 -7.449 1 98.88 112 PHE A N 1
ATOM 895 C CA . PHE A 1 112 ? 0.172 -21.047 -6.363 1 98.88 112 PHE A CA 1
ATOM 896 C C . PHE A 1 112 ? 0.136 -22.531 -6.016 1 98.88 112 PHE A C 1
ATOM 898 O O . PHE A 1 112 ? -0.894 -23.047 -5.574 1 98.88 112 PHE A O 1
ATOM 905 N N . GLU A 1 113 ? 1.245 -23.172 -6.203 1 98.88 113 GLU A N 1
ATOM 906 C CA . GLU A 1 113 ? 1.302 -24.609 -5.961 1 98.88 113 GLU A CA 1
ATOM 907 C C . GLU A 1 113 ? 2.434 -24.969 -5 1 98.88 113 GLU A C 1
ATOM 909 O O . GLU A 1 113 ? 3.594 -24.625 -5.25 1 98.88 113 GLU A O 1
ATOM 914 N N . ILE A 1 114 ? 2.115 -25.672 -3.975 1 98.88 114 ILE A N 1
ATOM 915 C CA . ILE A 1 114 ? 3.111 -26.094 -2.998 1 98.88 114 ILE A CA 1
ATOM 916 C C . ILE A 1 114 ? 3.572 -27.516 -3.316 1 98.88 114 ILE A C 1
ATOM 918 O O . ILE A 1 114 ? 2.75 -28.406 -3.553 1 98.88 114 ILE A O 1
ATOM 922 N N . THR A 1 115 ? 4.867 -27.641 -3.393 1 97.94 115 THR A N 1
ATOM 923 C CA . THR A 1 115 ? 5.48 -28.953 -3.545 1 97.94 115 THR A CA 1
ATOM 924 C C . THR A 1 115 ? 6.469 -29.219 -2.412 1 97.94 115 THR A C 1
ATOM 926 O O . THR A 1 115 ? 7.23 -28.328 -2.021 1 97.94 115 THR A O 1
ATOM 929 N N . GLY A 1 116 ? 6.422 -30.422 -1.831 1 94.94 116 GLY A N 1
ATOM 930 C CA . GLY A 1 116 ? 7.363 -30.828 -0.802 1 94.94 116 GLY A CA 1
ATOM 931 C C . GLY A 1 116 ? 7.18 -30.078 0.504 1 94.94 116 GLY A C 1
ATOM 932 O O . GLY A 1 116 ? 7.973 -30.234 1.436 1 94.94 116 GLY A O 1
ATOM 933 N N . GLY A 1 117 ? 6.293 -29.266 0.631 1 93.94 117 GLY A N 1
ATOM 934 C CA . GLY A 1 117 ? 5.957 -28.578 1.863 1 93.94 117 GLY A CA 1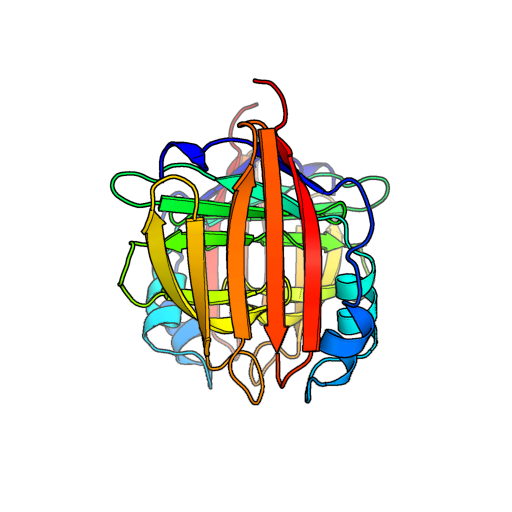
ATOM 935 C C . GLY A 1 117 ? 6.723 -27.281 2.043 1 93.94 117 GLY A C 1
ATOM 936 O O . GLY A 1 117 ? 6.336 -26.438 2.854 1 93.94 117 GLY A O 1
ATOM 937 N N . ASP A 1 118 ? 7.773 -27.109 1.219 1 97.38 118 ASP A N 1
ATOM 938 C CA . ASP A 1 118 ? 8.617 -25.953 1.486 1 97.38 118 ASP A CA 1
ATOM 939 C C . ASP A 1 118 ? 8.914 -25.172 0.201 1 97.38 118 ASP A C 1
ATOM 941 O O . ASP A 1 118 ? 9.719 -24.25 0.203 1 97.38 118 ASP A O 1
ATOM 945 N N . THR A 1 119 ? 8.359 -25.625 -0.898 1 98.44 119 THR A N 1
ATOM 946 C CA . THR A 1 119 ? 8.523 -24.969 -2.186 1 98.44 119 THR A CA 1
ATOM 947 C C . THR A 1 119 ? 7.168 -24.578 -2.775 1 98.44 119 THR A C 1
ATOM 949 O O . THR A 1 119 ? 6.246 -25.406 -2.805 1 98.44 119 THR A O 1
ATOM 952 N N . MET A 1 120 ? 7.039 -23.312 -3.219 1 98.75 120 MET A N 1
ATOM 953 C CA . MET A 1 120 ? 5.832 -22.859 -3.895 1 98.75 120 MET A CA 1
ATOM 954 C C . MET A 1 120 ? 6.152 -22.328 -5.289 1 98.75 120 MET A C 1
ATOM 956 O O . MET A 1 120 ? 7.066 -21.516 -5.457 1 98.75 120 MET A O 1
ATOM 960 N N . THR A 1 121 ? 5.504 -22.828 -6.227 1 98.81 121 THR A N 1
ATOM 961 C CA . THR A 1 121 ? 5.562 -22.297 -7.582 1 98.81 121 THR A CA 1
ATOM 962 C C . THR A 1 121 ? 4.414 -21.328 -7.836 1 98.81 121 THR A C 1
ATOM 964 O O . THR A 1 121 ? 3.244 -21.703 -7.707 1 98.81 121 THR A O 1
ATOM 967 N N . TRP A 1 122 ? 4.77 -20.078 -8.133 1 98.81 122 TRP A N 1
ATOM 968 C CA . TRP A 1 122 ? 3.822 -19.031 -8.477 1 98.81 122 TRP A CA 1
ATOM 969 C C . TRP A 1 122 ? 3.873 -18.719 -9.969 1 98.81 122 TRP A C 1
ATOM 971 O O . TRP A 1 122 ? 4.91 -18.297 -10.484 1 98.81 122 TRP A O 1
ATOM 981 N N . LYS A 1 123 ? 2.775 -18.906 -10.633 1 98.81 123 LYS A N 1
ATOM 982 C CA . LYS A 1 123 ? 2.691 -18.625 -12.062 1 98.81 123 LYS A CA 1
ATOM 983 C C . LYS A 1 123 ? 1.713 -17.484 -12.328 1 98.81 123 LYS A C 1
ATOM 985 O O . LYS A 1 123 ? 0.656 -17.406 -11.703 1 98.81 123 LYS A O 1
ATOM 990 N N . VAL A 1 124 ? 2.111 -16.688 -13.297 1 98.56 124 VAL A N 1
ATOM 991 C CA . VAL A 1 124 ? 1.273 -15.602 -13.797 1 98.56 124 VAL A CA 1
ATOM 992 C C . VAL A 1 124 ? 1.089 -15.742 -15.305 1 98.56 124 VAL A C 1
ATOM 994 O O . VAL A 1 124 ? 2.066 -15.758 -16.062 1 98.56 124 VAL A O 1
ATOM 997 N N . ASN A 1 125 ? -0.116 -15.875 -15.688 1 98.81 125 ASN A N 1
ATOM 998 C CA . ASN A 1 125 ? -0.452 -15.93 -17.109 1 98.81 125 ASN A CA 1
ATOM 999 C C . ASN A 1 125 ? -1.217 -14.688 -17.562 1 98.81 125 ASN A C 1
ATOM 1001 O O . ASN A 1 125 ? -2.186 -14.289 -16.906 1 98.81 125 ASN A O 1
ATOM 1005 N N . TYR A 1 126 ? -0.745 -14.102 -18.609 1 98.56 126 TYR A N 1
ATOM 1006 C CA . TYR A 1 126 ? -1.365 -12.93 -19.219 1 98.56 126 TYR A CA 1
ATOM 1007 C C . TYR A 1 126 ? -1.241 -12.969 -20.734 1 98.56 126 TYR A C 1
ATOM 1009 O O . TYR A 1 126 ? -0.133 -13.047 -21.281 1 98.56 126 TYR A O 1
ATOM 1017 N N . LYS A 1 127 ? -2.348 -12.977 -21.406 1 97.94 127 LYS A N 1
ATOM 1018 C CA . LYS A 1 127 ? -2.432 -12.938 -22.875 1 97.94 127 LYS A CA 1
ATOM 1019 C C . LYS A 1 127 ? -1.502 -13.961 -23.5 1 97.94 127 LYS A C 1
ATOM 1021 O O . LYS A 1 127 ? -0.769 -13.648 -24.438 1 97.94 127 LYS A O 1
ATOM 1026 N N . GLY A 1 128 ? -1.518 -15.102 -22.953 1 98.19 128 GLY A N 1
ATOM 1027 C CA . GLY A 1 128 ? -0.828 -16.234 -23.547 1 98.19 128 GLY A CA 1
ATOM 1028 C C . GLY A 1 128 ? 0.616 -16.359 -23.094 1 98.19 128 GLY A C 1
ATOM 1029 O O . GLY A 1 128 ? 1.306 -17.312 -23.453 1 98.19 128 GLY A O 1
ATOM 1030 N N . HIS A 1 129 ? 1.131 -15.422 -22.328 1 98.75 129 HIS A N 1
ATOM 1031 C CA . HIS A 1 129 ? 2.479 -15.492 -21.766 1 98.75 129 HIS A CA 1
ATOM 1032 C C . HIS A 1 129 ? 2.449 -15.891 -20.297 1 98.75 129 HIS A C 1
ATOM 1034 O O . HIS A 1 129 ? 1.656 -15.359 -19.516 1 98.75 129 HIS A O 1
ATOM 1040 N N . THR A 1 130 ? 3.289 -16.891 -19.953 1 98.81 130 THR A N 1
ATOM 1041 C CA . THR A 1 130 ? 3.307 -17.391 -18.578 1 98.81 130 THR A CA 1
ATOM 1042 C C . THR A 1 130 ? 4.676 -17.172 -17.953 1 98.81 130 THR A C 1
ATOM 1044 O O . THR A 1 130 ? 5.703 -17.516 -18.547 1 98.81 130 THR A O 1
ATOM 1047 N N . SER A 1 131 ? 4.652 -16.547 -16.812 1 98.75 131 SER A N 1
ATOM 1048 C CA . SER A 1 131 ? 5.848 -16.438 -15.977 1 98.75 131 SER A CA 1
ATOM 1049 C C . SER A 1 131 ? 5.801 -17.422 -14.812 1 98.75 131 SER A C 1
ATOM 1051 O O . SER A 1 131 ? 4.719 -17.766 -14.32 1 98.75 131 SER A O 1
ATOM 1053 N N . THR A 1 132 ? 6.98 -17.906 -14.359 1 98.62 132 THR A N 1
ATOM 1054 C CA . THR A 1 132 ? 7.094 -18.828 -13.234 1 98.62 132 THR A CA 1
ATOM 1055 C C . THR A 1 132 ? 8.078 -18.297 -12.195 1 98.62 132 THR A C 1
ATOM 1057 O O . THR A 1 132 ? 9.203 -17.922 -12.531 1 98.62 132 THR A O 1
ATOM 1060 N N . THR A 1 133 ? 7.656 -18.203 -11.008 1 98.62 133 THR A N 1
ATOM 1061 C CA . THR A 1 133 ? 8.477 -17.828 -9.867 1 98.62 133 THR A CA 1
ATOM 1062 C C . THR A 1 133 ? 8.516 -18.938 -8.828 1 98.62 133 THR A C 1
ATOM 1064 O O . THR A 1 133 ? 7.496 -19.562 -8.539 1 98.62 133 THR A O 1
ATOM 1067 N N . ILE A 1 134 ? 9.688 -19.188 -8.344 1 98.56 134 ILE A N 1
ATOM 1068 C CA . ILE A 1 134 ? 9.852 -20.172 -7.281 1 98.56 134 ILE A CA 1
ATOM 1069 C C . ILE A 1 134 ? 10.062 -19.469 -5.945 1 98.56 134 ILE A C 1
ATOM 1071 O O . ILE A 1 134 ? 10.914 -18.578 -5.84 1 98.56 134 ILE A O 1
ATOM 1075 N N . LEU A 1 135 ? 9.258 -19.859 -4.98 1 98.69 135 LEU A N 1
ATOM 1076 C CA . LEU A 1 135 ? 9.344 -19.328 -3.623 1 98.69 135 LEU A CA 1
ATOM 1077 C C . LEU A 1 135 ? 9.695 -20.438 -2.633 1 98.69 135 LEU A C 1
ATOM 1079 O O . LEU A 1 135 ? 9.234 -21.578 -2.777 1 98.69 135 LEU A O 1
ATOM 1083 N N . LYS A 1 136 ? 10.43 -20.031 -1.628 1 98.69 136 LYS A N 1
ATOM 1084 C CA . LYS A 1 136 ? 10.797 -20.953 -0.563 1 98.69 136 LYS A CA 1
ATOM 1085 C C . LYS A 1 136 ? 10.219 -20.516 0.776 1 98.69 136 LYS A C 1
ATOM 1087 O O . LYS A 1 136 ? 10.234 -19.328 1.105 1 98.69 136 LYS A O 1
ATOM 1092 N N . LYS A 1 137 ? 9.766 -21.5 1.49 1 98.25 137 LYS A N 1
ATOM 1093 C CA . LYS A 1 137 ? 9.234 -21.219 2.818 1 98.25 137 LYS A CA 1
ATOM 1094 C C . LYS A 1 137 ? 10.359 -20.906 3.805 1 98.25 137 LYS A C 1
ATOM 1096 O O . LYS A 1 137 ? 11.352 -21.641 3.865 1 98.25 137 LYS A O 1
ATOM 1101 N N . VAL A 1 138 ? 10.164 -19.797 4.465 1 96.38 138 VAL A N 1
ATOM 1102 C CA . VAL A 1 138 ? 11.125 -19.438 5.504 1 96.38 138 VAL A CA 1
ATOM 1103 C C . VAL A 1 138 ? 10.828 -20.219 6.777 1 96.38 138 VAL A C 1
ATOM 1105 O O . VAL A 1 138 ? 9.68 -20.312 7.211 1 96.38 138 VAL A O 1
ATOM 1108 N N . ALA A 1 139 ? 11.789 -20.875 7.188 1 81.75 139 ALA A N 1
ATOM 1109 C CA . ALA A 1 139 ? 11.648 -21.688 8.391 1 81.75 139 ALA A CA 1
ATOM 1110 C C . ALA A 1 139 ? 11.25 -20.828 9.594 1 81.75 139 ALA A C 1
ATOM 1112 O O . ALA A 1 139 ? 11.703 -19.703 9.727 1 81.75 139 ALA A O 1
ATOM 1113 N N . SER A 1 140 ? 10.086 -21.109 10.336 1 64.25 140 SER A N 1
ATOM 1114 C CA . SER A 1 140 ? 9.625 -20.453 11.555 1 64.25 140 SER A CA 1
ATOM 1115 C C . SER A 1 140 ? 10.68 -20.531 12.648 1 64.25 140 SER A C 1
ATOM 1117 O O . SER A 1 140 ? 11.477 -21.469 12.688 1 64.25 140 SER A O 1
ATOM 1119 N N . MET B 1 1 ? 14.109 16.766 11.07 1 96.75 1 MET B N 1
ATOM 1120 C CA . MET B 1 1 ? 12.977 15.852 11.117 1 96.75 1 MET B CA 1
ATOM 1121 C C . MET B 1 1 ? 12.992 15.031 12.406 1 96.75 1 MET B C 1
ATOM 1123 O O . MET B 1 1 ? 12.008 14.352 12.727 1 96.75 1 MET B O 1
ATOM 1127 N N . ASP B 1 2 ? 13.977 15.203 13.32 1 96.81 2 ASP B N 1
ATOM 1128 C CA . ASP B 1 2 ? 14.164 14.328 14.469 1 96.81 2 ASP B CA 1
ATOM 1129 C C . ASP B 1 2 ? 12.984 14.422 15.43 1 96.81 2 ASP B C 1
ATOM 1131 O O . ASP B 1 2 ? 12.57 13.422 16.031 1 96.81 2 ASP B O 1
ATOM 1135 N N . ASN B 1 3 ? 12.516 15.602 15.617 1 98.12 3 ASN B N 1
ATOM 1136 C CA . ASN B 1 3 ? 11.406 15.789 16.547 1 98.12 3 ASN B CA 1
ATOM 1137 C C . ASN B 1 3 ? 10.164 15.023 16.094 1 98.12 3 ASN B C 1
ATOM 1139 O O . ASN B 1 3 ? 9.281 14.727 16.906 1 98.12 3 ASN B O 1
ATOM 1143 N N . PHE B 1 4 ? 10.047 14.688 14.82 1 98.69 4 PHE B N 1
ATOM 1144 C CA . PHE B 1 4 ? 8.883 14.016 14.258 1 98.69 4 PHE B CA 1
ATOM 1145 C C . PHE B 1 4 ? 9.008 12.5 14.398 1 98.69 4 PHE B C 1
ATOM 1147 O O . PHE B 1 4 ? 8.031 11.773 14.234 1 98.69 4 PHE B O 1
ATOM 1154 N N . PHE B 1 5 ? 10.203 12.008 14.703 1 98.38 5 PHE B N 1
ATOM 1155 C CA . PHE B 1 5 ? 10.414 10.562 14.742 1 98.38 5 PHE B CA 1
ATOM 1156 C C . PHE B 1 5 ? 9.586 9.93 15.852 1 98.38 5 PHE B C 1
ATOM 1158 O O . PHE B 1 5 ? 9.445 10.5 16.938 1 98.38 5 PHE B O 1
ATOM 1165 N N . GLY B 1 6 ? 9.094 8.75 15.555 1 98.38 6 GLY B N 1
ATOM 1166 C CA . GLY B 1 6 ? 8.289 8.016 16.516 1 98.38 6 GLY B CA 1
ATOM 1167 C C . GLY B 1 6 ? 6.926 7.629 15.977 1 98.38 6 GLY B C 1
ATOM 1168 O O . GLY B 1 6 ? 6.676 7.73 14.773 1 98.38 6 GLY B O 1
ATOM 1169 N N . THR B 1 7 ? 6.117 7.07 16.844 1 98.75 7 THR B N 1
ATOM 1170 C CA . THR B 1 7 ? 4.758 6.66 16.516 1 98.75 7 THR B CA 1
ATOM 1171 C C . THR B 1 7 ? 3.746 7.691 17 1 98.75 7 THR B C 1
ATOM 1173 O O . THR B 1 7 ? 3.797 8.117 18.156 1 98.75 7 THR B O 1
ATOM 1176 N N . TRP B 1 8 ? 2.912 8.164 16.078 1 98.81 8 TRP B N 1
ATOM 1177 C CA . TRP B 1 8 ? 1.862 9.141 16.328 1 98.81 8 TRP B CA 1
ATOM 1178 C C . TRP B 1 8 ? 0.486 8.555 16.047 1 98.81 8 TRP B C 1
ATOM 1180 O O . TRP B 1 8 ? 0.244 8.016 14.961 1 98.81 8 TRP B O 1
ATOM 1190 N N . LYS B 1 9 ? -0.424 8.656 17 1 98.5 9 LYS B N 1
ATOM 1191 C CA . LYS B 1 9 ? -1.737 8.039 16.859 1 98.5 9 LYS B CA 1
ATOM 1192 C C . LYS B 1 9 ? -2.85 9.078 16.938 1 98.5 9 LYS B C 1
ATOM 1194 O O . LYS B 1 9 ? -2.83 9.953 17.812 1 98.5 9 LYS B O 1
ATOM 1199 N N . GLN B 1 10 ? -3.74 8.945 16.031 1 98.44 10 GLN B N 1
ATOM 1200 C CA . GLN B 1 10 ? -4.957 9.75 16.062 1 98.44 10 GLN B CA 1
ATOM 1201 C C . GLN B 1 10 ? -5.953 9.211 17.078 1 98.44 10 GLN B C 1
ATOM 1203 O O . GLN B 1 10 ? -6.316 8.031 17.031 1 98.44 10 GLN B O 1
ATOM 1208 N N . GLU B 1 11 ? -6.414 10.141 17.906 1 92.44 11 GLU B N 1
ATOM 1209 C CA . GLU B 1 11 ? -7.285 9.664 18.984 1 92.44 11 GLU B CA 1
ATOM 1210 C C . GLU B 1 11 ? -8.75 9.992 18.688 1 92.44 11 GLU B C 1
ATOM 1212 O O . GLU B 1 11 ? -9.648 9.414 19.297 1 92.44 11 GLU B O 1
ATOM 1217 N N . ALA B 1 12 ? -8.977 10.891 17.859 1 95.06 12 ALA B N 1
ATOM 1218 C CA . ALA B 1 12 ? -10.352 11.273 17.562 1 95.06 12 ALA B CA 1
ATOM 1219 C C . ALA B 1 12 ? -10.516 11.625 16.094 1 95.06 12 ALA B C 1
ATOM 1221 O O . ALA B 1 12 ? -9.523 11.836 15.383 1 95.06 12 ALA B O 1
ATOM 1222 N N . LYS B 1 13 ? -11.781 11.688 15.68 1 95.12 13 LYS B N 1
ATOM 1223 C CA . LYS B 1 13 ? -12.094 12.07 14.305 1 95.12 13 LYS B CA 1
ATOM 1224 C C . LYS B 1 13 ? -11.555 13.461 13.992 1 95.12 13 LYS B C 1
ATOM 1226 O O . LYS B 1 13 ? -11.539 14.344 14.859 1 95.12 13 LYS B O 1
ATOM 1231 N N . PRO B 1 14 ? -11.156 13.586 12.75 1 97.25 14 PRO B N 1
ATOM 1232 C CA . PRO B 1 14 ? -10.688 14.922 12.367 1 97.25 14 PRO B CA 1
ATOM 1233 C C . PRO B 1 14 ? -11.812 15.953 12.336 1 97.25 14 PRO B C 1
ATOM 1235 O O . PRO B 1 14 ? -12.961 15.609 12.047 1 97.25 14 PRO B O 1
ATOM 1238 N N . GLU B 1 15 ? -11.43 17.156 12.656 1 97.25 15 GLU B N 1
ATOM 1239 C CA . GLU B 1 15 ? -12.344 18.281 12.477 1 97.25 15 GLU B CA 1
ATOM 1240 C C . GLU B 1 15 ? -12.453 18.672 11 1 97.25 15 GLU B C 1
ATOM 1242 O O . GLU B 1 15 ? -11.445 18.734 10.297 1 97.25 15 GLU B O 1
ATOM 1247 N N . ASN B 1 16 ? -13.672 18.812 10.453 1 98.38 16 ASN B N 1
ATOM 1248 C CA . ASN B 1 16 ? -14.008 19.453 9.18 1 98.38 16 ASN B CA 1
ATOM 1249 C C . ASN B 1 16 ? -13.492 18.625 8 1 98.38 16 ASN B C 1
ATOM 1251 O O . ASN B 1 16 ? -13.258 19.172 6.922 1 98.38 16 ASN B O 1
ATOM 1255 N N . MET B 1 17 ? -13.227 17.312 8.133 1 98.5 17 MET B N 1
ATOM 1256 C CA . MET B 1 17 ? -12.75 16.484 7.035 1 98.5 17 MET B CA 1
ATOM 1257 C C . MET B 1 17 ? -13.844 16.281 5.988 1 98.5 17 MET B C 1
ATOM 1259 O O . MET B 1 17 ? -13.555 16.219 4.793 1 98.5 17 MET B O 1
ATOM 1263 N N . LYS B 1 18 ? -15.055 16.203 6.43 1 98.31 18 LYS B N 1
ATOM 1264 C CA . LYS B 1 18 ? -16.156 16.031 5.48 1 98.31 18 LYS B CA 1
ATOM 1265 C C . LYS B 1 18 ? -16.156 17.141 4.434 1 98.31 18 LYS B C 1
ATOM 1267 O O . LYS B 1 18 ? -16.344 16.891 3.244 1 98.31 18 LYS B O 1
ATOM 1272 N N . ALA B 1 19 ? -15.977 18.406 4.832 1 98.56 19 ALA B N 1
ATOM 1273 C CA . ALA B 1 19 ? -15.945 19.531 3.896 1 98.56 19 ALA B CA 1
ATOM 1274 C C . ALA B 1 19 ? -14.812 19.375 2.887 1 98.56 19 ALA B C 1
ATOM 1276 O O . ALA B 1 19 ? -14.984 19.656 1.7 1 98.56 19 ALA B O 1
ATOM 1277 N N . VAL B 1 20 ? -13.648 18.922 3.332 1 98.31 20 VAL B N 1
ATOM 1278 C CA . VAL B 1 20 ? -12.484 18.703 2.473 1 98.31 20 VAL B CA 1
ATOM 1279 C C . VAL B 1 20 ? -12.805 17.625 1.436 1 98.31 20 VAL B C 1
ATOM 1281 O O . VAL B 1 20 ? -12.602 17.828 0.236 1 98.31 20 VAL B O 1
ATOM 1284 N N . MET B 1 21 ? -13.367 16.5 1.92 1 97.75 21 MET B N 1
ATOM 1285 C CA . MET B 1 21 ? -13.633 15.383 1.028 1 97.75 21 MET B CA 1
ATOM 1286 C C . MET B 1 21 ? -14.742 15.719 0.04 1 97.75 21 MET B C 1
ATOM 1288 O O . MET B 1 21 ? -14.703 15.289 -1.115 1 97.75 21 MET B O 1
ATOM 1292 N N . ASP B 1 22 ? -15.719 16.469 0.469 1 97.62 22 ASP B N 1
ATOM 1293 C CA . ASP B 1 22 ? -16.828 16.844 -0.394 1 97.62 22 ASP B CA 1
ATOM 1294 C C . ASP B 1 22 ? -16.375 17.734 -1.539 1 97.62 22 ASP B C 1
ATOM 1296 O O . ASP B 1 22 ? -17.031 17.812 -2.582 1 97.62 22 ASP B O 1
ATOM 1300 N N . ALA B 1 23 ? -15.281 18.406 -1.354 1 98 23 ALA B N 1
ATOM 1301 C CA . ALA B 1 23 ? -14.773 19.328 -2.371 1 98 23 ALA B CA 1
ATOM 1302 C C . ALA B 1 23 ? -14.039 18.562 -3.477 1 98 23 ALA B C 1
ATOM 1304 O O . ALA B 1 23 ? -13.727 19.141 -4.523 1 98 23 ALA B O 1
ATOM 1305 N N . THR B 1 24 ? -13.758 17.312 -3.324 1 96.69 24 THR B N 1
ATOM 1306 C CA . THR B 1 24 ? -12.969 16.531 -4.273 1 96.69 24 THR B CA 1
ATOM 1307 C C . THR B 1 24 ? -13.844 16.047 -5.426 1 96.69 24 THR B C 1
ATOM 1309 O O . THR B 1 24 ? -15.031 15.766 -5.242 1 96.69 24 THR B O 1
ATOM 1312 N N . VAL B 1 25 ? -13.211 15.992 -6.512 1 95.12 25 VAL B N 1
ATOM 1313 C CA . VAL B 1 25 ? -13.805 15.359 -7.68 1 95.12 25 VAL B CA 1
ATOM 1314 C C . VAL B 1 25 ? -13.078 14.055 -7.992 1 95.12 25 VAL B C 1
ATOM 1316 O O . VAL B 1 25 ? -11.852 13.977 -7.895 1 95.12 25 VAL B O 1
ATOM 1319 N N . GLY B 1 26 ? -13.875 13 -8.25 1 93.38 26 GLY B N 1
ATOM 1320 C CA . GLY B 1 26 ? -13.25 11.758 -8.664 1 93.38 26 GLY B CA 1
ATOM 1321 C C . GLY B 1 26 ? -12.984 10.805 -7.516 1 93.38 26 GLY B C 1
ATOM 1322 O O . GLY B 1 26 ? -12.453 9.711 -7.719 1 93.38 26 GLY B O 1
ATOM 1323 N N . VAL B 1 27 ? -13.312 11.211 -6.316 1 95.88 27 VAL B N 1
ATOM 1324 C CA . VAL B 1 27 ? -13.203 10.344 -5.148 1 95.88 27 VAL B CA 1
ATOM 1325 C C . VAL B 1 27 ? -14.562 9.719 -4.84 1 95.88 27 VAL B C 1
ATOM 1327 O O . VAL B 1 27 ? -15.578 10.422 -4.785 1 95.88 27 VAL B O 1
ATOM 1330 N N . SER B 1 28 ? -14.578 8.438 -4.684 1 95.44 28 SER B N 1
ATOM 1331 C CA . SER B 1 28 ? -15.844 7.734 -4.469 1 95.44 28 SER B CA 1
ATOM 1332 C C . SER B 1 28 ? -16.422 8.047 -3.092 1 95.44 28 SER B C 1
ATOM 1334 O O . SER B 1 28 ? -15.688 8.422 -2.172 1 95.44 28 SER B O 1
ATOM 1336 N N . ASP B 1 29 ? -17.734 7.82 -2.924 1 97 29 ASP B N 1
ATOM 1337 C CA . ASP B 1 29 ? -18.391 8.023 -1.634 1 97 29 ASP B CA 1
ATOM 1338 C C . ASP B 1 29 ? -17.812 7.098 -0.57 1 97 29 ASP B C 1
ATOM 1340 O O . ASP B 1 29 ? -17.641 7.496 0.586 1 97 29 ASP B O 1
ATOM 1344 N N . LYS B 1 30 ? -17.516 5.891 -1.021 1 94.69 30 LYS B N 1
ATOM 1345 C CA . LYS B 1 30 ? -16.953 4.922 -0.086 1 94.69 30 LYS B CA 1
ATOM 1346 C C . L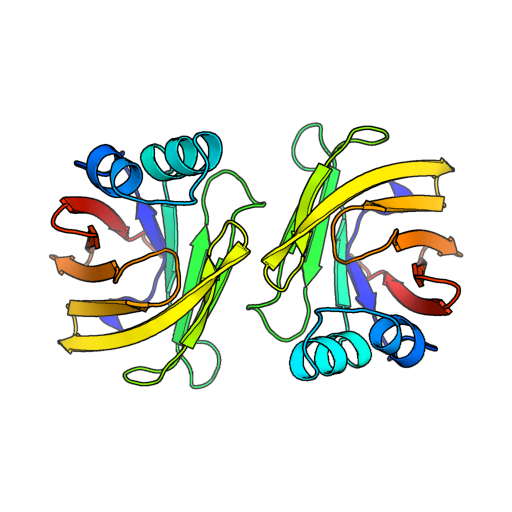YS B 1 30 ? -15.602 5.391 0.436 1 94.69 30 LYS B C 1
ATOM 1348 O O . LYS B 1 30 ? -15.344 5.348 1.642 1 94.69 30 LYS B O 1
ATOM 1353 N N . GLU B 1 31 ? -14.672 5.852 -0.428 1 95.12 31 GLU B N 1
ATOM 1354 C CA . GLU B 1 31 ? -13.367 6.367 -0.03 1 95.12 31 GLU B CA 1
ATOM 1355 C C . GLU B 1 31 ? -13.508 7.605 0.855 1 95.12 31 GLU B C 1
ATOM 1357 O O . GLU B 1 31 ? -12.797 7.75 1.848 1 95.12 31 GLU B O 1
ATOM 1362 N N . LYS B 1 32 ? -14.508 8.492 0.465 1 97.44 32 LYS B N 1
ATOM 1363 C CA . LYS B 1 32 ? -14.742 9.695 1.264 1 97.44 32 LYS B CA 1
ATOM 1364 C C . LYS B 1 32 ? -15.148 9.336 2.689 1 97.44 32 LYS B C 1
ATOM 1366 O O . LYS B 1 32 ? -14.609 9.883 3.652 1 97.44 32 LYS B O 1
ATOM 1371 N N . ASP B 1 33 ? -16.062 8.438 2.76 1 97 33 ASP B N 1
ATOM 1372 C CA . ASP B 1 33 ? -16.531 8.008 4.074 1 97 33 ASP B CA 1
ATOM 1373 C C . ASP B 1 33 ? -15.391 7.43 4.906 1 97 33 ASP B C 1
ATOM 1375 O O . ASP B 1 33 ? -15.289 7.707 6.105 1 97 33 ASP B O 1
ATOM 1379 N N . TYR B 1 34 ? -14.539 6.715 4.328 1 95.31 34 TYR B N 1
ATOM 1380 C CA . TYR B 1 34 ? -13.391 6.141 5.02 1 95.31 34 TYR B CA 1
ATOM 1381 C C . TYR B 1 34 ? -12.477 7.234 5.551 1 95.31 34 TYR B C 1
ATOM 1383 O O . TYR B 1 34 ? -12.133 7.246 6.738 1 95.31 34 TYR B O 1
ATOM 1391 N N . MET B 1 35 ? -12.133 8.172 4.676 1 95.06 35 MET B N 1
ATOM 1392 C CA . MET B 1 35 ? -11.195 9.227 5.039 1 95.06 35 MET B CA 1
ATOM 1393 C C . MET B 1 35 ? -11.758 10.094 6.16 1 95.06 35 MET B C 1
ATOM 1395 O O . MET B 1 35 ? -11.016 10.547 7.035 1 95.06 35 MET B O 1
ATOM 1399 N N . ILE B 1 36 ? -13.07 10.305 6.145 1 97.06 36 ILE B N 1
ATOM 1400 C CA . ILE B 1 36 ? -13.766 11.141 7.121 1 97.06 36 ILE B CA 1
ATOM 1401 C C . ILE B 1 36 ? -13.711 10.484 8.5 1 97.06 36 ILE B C 1
ATOM 1403 O O . ILE B 1 36 ? -13.609 11.164 9.516 1 97.06 36 ILE B O 1
ATOM 1407 N N . ASN B 1 37 ? -13.641 9.172 8.508 1 96.12 37 ASN B N 1
ATOM 1408 C CA . ASN B 1 37 ? -13.852 8.477 9.773 1 96.12 37 ASN B CA 1
ATOM 1409 C C . ASN B 1 37 ? -12.586 7.75 10.227 1 96.12 37 ASN B C 1
ATOM 1411 O O . ASN B 1 37 ? -12.516 7.266 11.359 1 96.12 37 ASN B O 1
ATOM 1415 N N . MET B 1 38 ? -11.648 7.73 9.453 1 94.88 38 MET B N 1
ATOM 1416 C CA . MET B 1 38 ? -10.453 6.93 9.727 1 94.88 38 MET B CA 1
ATOM 1417 C C . MET B 1 38 ? -9.664 7.512 10.891 1 94.88 38 MET B C 1
ATOM 1419 O O . MET B 1 38 ? -9.516 8.734 11 1 94.88 38 MET B O 1
ATOM 1423 N N . LEU B 1 39 ? -9.141 6.629 11.703 1 97.56 39 LEU B N 1
ATOM 1424 C CA . LEU B 1 39 ? -8.125 6.98 12.695 1 97.56 39 LEU B CA 1
ATOM 1425 C C . LEU B 1 39 ? -6.738 6.562 12.219 1 97.56 39 LEU B C 1
ATOM 1427 O O . LEU B 1 39 ? -6.398 5.375 12.242 1 97.56 39 LEU B O 1
ATOM 1431 N N . SER B 1 40 ? -5.953 7.527 11.883 1 97.06 40 SER B N 1
ATOM 1432 C CA . SER B 1 40 ? -4.66 7.27 11.25 1 97.06 40 SER B CA 1
ATOM 1433 C C . SER B 1 40 ? -3.561 7.113 12.297 1 97.06 40 SER B C 1
ATOM 1435 O O . SER B 1 40 ? -3.557 7.812 13.312 1 97.06 40 SER B O 1
ATOM 1437 N N . ASN B 1 41 ? -2.713 6.25 12 1 97.31 41 ASN B N 1
ATOM 1438 C CA . ASN B 1 41 ? -1.426 6.113 12.68 1 97.31 41 ASN B CA 1
ATOM 1439 C C . ASN B 1 41 ? -0.265 6.441 11.742 1 97.31 41 ASN B C 1
ATOM 1441 O O . ASN B 1 41 ? -0.279 6.066 10.57 1 97.31 41 ASN B O 1
ATOM 1445 N N . PHE B 1 42 ? 0.704 7.152 12.336 1 98.5 42 PHE B N 1
ATOM 1446 C CA . PHE B 1 42 ? 1.928 7.414 11.594 1 98.5 42 PHE B CA 1
ATOM 1447 C C . PHE B 1 42 ? 3.145 6.883 12.336 1 98.5 42 PHE B C 1
ATOM 1449 O O . PHE B 1 42 ? 3.254 7.051 13.555 1 98.5 42 PHE B O 1
ATOM 1456 N N . VAL B 1 43 ? 3.963 6.23 11.664 1 98.38 43 VAL B N 1
ATOM 1457 C CA . VAL B 1 43 ? 5.316 5.941 12.117 1 98.38 43 VAL B CA 1
ATOM 1458 C C . VAL B 1 43 ? 6.328 6.703 11.266 1 98.38 43 VAL B C 1
ATOM 1460 O O . VAL B 1 43 ? 6.379 6.523 10.047 1 98.38 43 VAL B O 1
ATOM 1463 N N . ILE B 1 44 ? 7.047 7.574 11.852 1 98.75 44 ILE B N 1
ATOM 1464 C CA . ILE B 1 44 ? 7.996 8.438 11.156 1 98.75 44 ILE B CA 1
ATOM 1465 C C . ILE B 1 44 ? 9.414 8.141 11.625 1 98.75 44 ILE B C 1
ATOM 1467 O O . ILE B 1 44 ? 9.664 8.008 12.828 1 98.75 44 ILE B O 1
ATOM 1471 N N . GLY B 1 45 ? 10.305 7.977 10.703 1 98.25 45 GLY B N 1
ATOM 1472 C CA . GLY B 1 45 ? 11.688 7.676 11.031 1 98.25 45 GLY B CA 1
ATOM 1473 C C . GLY B 1 45 ? 12.625 7.797 9.844 1 98.25 45 GLY B C 1
ATOM 1474 O O . GLY B 1 45 ? 12.508 8.727 9.039 1 98.25 45 GLY B O 1
ATOM 1475 N N . ARG B 1 46 ? 13.633 6.918 9.781 1 97.12 46 ARG B N 1
ATOM 1476 C CA . ARG B 1 46 ? 14.633 6.906 8.711 1 97.12 46 ARG B CA 1
ATOM 1477 C C . ARG B 1 46 ? 14.57 5.605 7.918 1 97.12 46 ARG B C 1
ATOM 1479 O O . ARG B 1 46 ? 14.227 4.555 8.461 1 97.12 46 ARG B O 1
ATOM 1486 N N . SER B 1 47 ? 14.828 5.703 6.699 1 95.56 47 SER B N 1
ATOM 1487 C CA . SER B 1 47 ? 15.141 4.598 5.801 1 95.56 47 SER B CA 1
ATOM 1488 C C . SER B 1 47 ? 16.484 4.824 5.098 1 95.56 47 SER B C 1
ATOM 1490 O O . SER B 1 47 ? 16.531 5.473 4.051 1 95.56 47 SER B O 1
ATOM 1492 N N . GLY B 1 48 ? 17.531 4.246 5.676 1 94.5 48 GLY B N 1
ATOM 1493 C CA . GLY B 1 48 ? 18.875 4.66 5.254 1 94.5 48 GLY B CA 1
ATOM 1494 C C . GLY B 1 48 ? 19.109 6.148 5.43 1 94.5 48 GLY B C 1
ATOM 1495 O O . GLY B 1 48 ? 18.922 6.688 6.523 1 94.5 48 GLY B O 1
ATOM 1496 N N . ASP B 1 49 ? 19.516 6.777 4.336 1 96.12 49 ASP B N 1
ATOM 1497 C CA . ASP B 1 49 ? 19.812 8.203 4.375 1 96.12 49 ASP B CA 1
ATOM 1498 C C . ASP B 1 49 ? 18.562 9.039 4.098 1 96.12 49 ASP B C 1
ATOM 1500 O O . ASP B 1 49 ? 18.594 10.266 4.156 1 96.12 49 ASP B O 1
ATOM 1504 N N . ARG B 1 50 ? 17.484 8.352 3.945 1 97.94 50 ARG B N 1
ATOM 1505 C CA . ARG B 1 50 ? 16.25 9.062 3.633 1 97.94 50 ARG B CA 1
ATOM 1506 C C . ARG B 1 50 ? 15.273 8.992 4.797 1 97.94 50 ARG B C 1
ATOM 1508 O O . ARG B 1 50 ? 15.547 8.344 5.812 1 97.94 50 ARG B O 1
ATOM 1515 N N . TYR B 1 51 ? 14.156 9.781 4.664 1 98.81 51 TYR B N 1
ATOM 1516 C CA . TYR B 1 51 ? 13.102 9.75 5.672 1 98.81 51 TYR B CA 1
ATOM 1517 C C . TYR B 1 51 ? 11.992 8.789 5.27 1 98.81 51 TYR B C 1
ATOM 1519 O O . TYR B 1 51 ? 11.773 8.539 4.082 1 98.81 51 TYR B O 1
ATOM 1527 N N . SER B 1 52 ? 11.352 8.258 6.285 1 98.44 52 SER B N 1
ATOM 1528 C CA . SER B 1 52 ? 10.234 7.34 6.066 1 98.44 52 SER B CA 1
ATOM 1529 C C . SER B 1 52 ? 9.023 7.734 6.898 1 98.44 5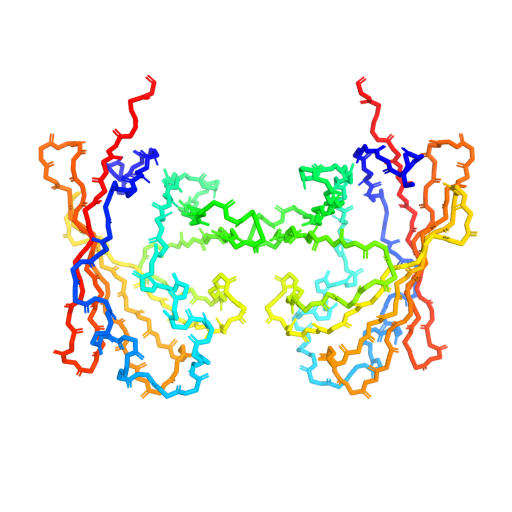2 SER B C 1
ATOM 1531 O O . SER B 1 52 ? 9.164 8.125 8.062 1 98.44 52 SER B O 1
ATOM 1533 N N . MET B 1 53 ? 7.875 7.656 6.305 1 98.69 53 MET B N 1
ATOM 1534 C CA . MET B 1 53 ? 6.59 7.816 6.977 1 98.69 53 MET B CA 1
ATOM 1535 C C . MET B 1 53 ? 5.621 6.707 6.574 1 98.69 53 MET B C 1
ATOM 1537 O O . MET B 1 53 ? 5.312 6.551 5.391 1 98.69 53 MET B O 1
ATOM 1541 N N . THR B 1 54 ? 5.207 5.945 7.527 1 98 54 THR B N 1
ATOM 1542 C CA . THR B 1 54 ? 4.203 4.914 7.293 1 98 54 THR B CA 1
ATOM 1543 C C . THR B 1 54 ? 2.85 5.34 7.855 1 98 54 THR B C 1
ATOM 1545 O O . THR B 1 54 ? 2.729 5.621 9.047 1 98 54 THR B O 1
ATOM 1548 N N . GLN B 1 55 ? 1.894 5.488 7.012 1 98 55 GLN B N 1
ATOM 1549 C CA . GLN B 1 55 ? 0.507 5.73 7.395 1 98 55 GLN B CA 1
ATOM 1550 C C . GLN B 1 55 ? -0.28 4.422 7.461 1 98 55 GLN B C 1
ATOM 1552 O O . GLN B 1 55 ? -0.183 3.588 6.562 1 98 55 GLN B O 1
ATOM 1557 N N . SER B 1 56 ? -1 4.219 8.539 1 96.69 56 SER B N 1
ATOM 1558 C CA . SER B 1 56 ? -1.83 3.029 8.703 1 96.69 56 SER B CA 1
ATOM 1559 C C . SER B 1 56 ? -3.096 3.344 9.5 1 96.69 56 SER B C 1
ATOM 1561 O O . SER B 1 56 ? -3.25 4.453 10.016 1 96.69 56 SER B O 1
ATOM 1563 N N . CYS B 1 57 ? -4.035 2.434 9.469 1 96.44 57 CYS B N 1
ATOM 1564 C CA . CYS B 1 57 ? -5.254 2.471 10.266 1 96.44 57 CYS B CA 1
ATOM 1565 C C . CYS B 1 57 ? -5.668 1.067 10.695 1 96.44 57 CYS B C 1
ATOM 1567 O O . CYS B 1 57 ? -4.84 0.157 10.734 1 96.44 57 CYS B O 1
ATOM 1569 N N . GLU B 1 58 ? -6.906 0.952 11.078 1 92.75 58 GLU B N 1
ATOM 1570 C CA . GLU B 1 58 ? -7.367 -0.349 11.555 1 92.75 58 GLU B CA 1
ATOM 1571 C C . GLU B 1 58 ? -7.414 -1.366 10.414 1 92.75 58 GLU B C 1
ATOM 1573 O O . GLU B 1 58 ? -7.234 -2.564 10.641 1 92.75 58 GLU B O 1
ATOM 1578 N N . ASP B 1 59 ? -7.719 -0.956 9.219 1 93.69 59 ASP B N 1
ATOM 1579 C CA . ASP B 1 59 ? -7.719 -1.832 8.055 1 93.69 59 ASP B CA 1
ATOM 1580 C C . ASP B 1 59 ? -6.301 -2.029 7.516 1 93.69 59 ASP B C 1
ATOM 1582 O O . ASP B 1 59 ? -5.727 -1.117 6.922 1 93.69 59 ASP B O 1
ATOM 1586 N N . PRO B 1 60 ? -5.75 -3.207 7.672 1 91.56 60 PRO B N 1
ATOM 1587 C CA . PRO B 1 60 ? -4.352 -3.412 7.293 1 91.56 60 PRO B CA 1
ATOM 1588 C C . PRO B 1 60 ? -4.117 -3.256 5.793 1 91.56 60 PRO B C 1
ATOM 1590 O O . PRO B 1 60 ? -2.975 -3.1 5.355 1 91.56 60 PRO B O 1
ATOM 1593 N N . GLN B 1 61 ? -5.148 -3.33 4.992 1 94.31 61 GLN B N 1
ATOM 1594 C CA . GLN B 1 61 ? -5.02 -3.156 3.547 1 94.31 61 GLN B CA 1
ATOM 1595 C C . GLN B 1 61 ? -4.742 -1.698 3.191 1 94.31 61 GLN B C 1
ATOM 1597 O O . GLN B 1 61 ? -4.348 -1.394 2.064 1 94.31 61 GLN B O 1
ATOM 1602 N N . LEU B 1 62 ? -4.996 -0.883 4.176 1 94.56 62 LEU B N 1
ATOM 1603 C CA . LEU B 1 62 ? -4.82 0.551 3.973 1 94.56 62 LEU B CA 1
ATOM 1604 C C . LEU B 1 62 ? -3.59 1.059 4.719 1 94.56 62 LEU B C 1
ATOM 1606 O O . LEU B 1 62 ? -3.705 1.893 5.617 1 94.56 62 LEU B O 1
ATOM 1610 N N . THR B 1 63 ? -2.477 0.485 4.43 1 95.38 63 THR B N 1
ATOM 1611 C CA . THR B 1 63 ? -1.171 0.883 4.941 1 95.38 63 THR B CA 1
ATOM 1612 C C . THR B 1 63 ? -0.251 1.312 3.803 1 95.38 63 THR B C 1
ATOM 1614 O O . THR B 1 63 ? -0.214 0.668 2.752 1 95.38 63 THR B O 1
ATOM 1617 N N . LYS B 1 64 ? 0.442 2.412 3.994 1 96.75 64 LYS B N 1
ATOM 1618 C CA . LYS B 1 64 ? 1.346 2.932 2.971 1 96.75 64 LYS B CA 1
ATOM 1619 C C . LYS B 1 64 ? 2.588 3.555 3.598 1 96.75 64 LYS B C 1
ATOM 1621 O O . LYS B 1 64 ? 2.488 4.305 4.57 1 96.75 64 LYS B O 1
ATOM 1626 N N . THR B 1 65 ? 3.758 3.164 3.076 1 97.12 65 THR B N 1
ATOM 1627 C CA . THR B 1 65 ? 5.02 3.785 3.461 1 97.12 65 THR B CA 1
ATOM 1628 C C . THR B 1 65 ? 5.504 4.742 2.375 1 97.12 65 THR B C 1
ATOM 1630 O O . THR B 1 65 ? 5.477 4.406 1.189 1 97.12 65 THR B O 1
ATOM 1633 N N . TYR B 1 66 ? 5.891 5.863 2.795 1 98.31 66 TYR B N 1
ATOM 1634 C CA . TYR B 1 66 ? 6.52 6.871 1.947 1 98.31 66 TYR B CA 1
ATOM 1635 C C . TYR B 1 66 ? 7.984 7.055 2.316 1 98.31 66 TYR B C 1
ATOM 1637 O O . TYR B 1 66 ? 8.32 7.254 3.486 1 98.31 66 TYR B O 1
ATOM 1645 N N . ILE B 1 67 ? 8.836 7.008 1.385 1 98.38 67 ILE B N 1
ATOM 1646 C CA . ILE B 1 67 ? 10.25 7.328 1.549 1 98.38 67 ILE B CA 1
ATOM 1647 C C . ILE B 1 67 ? 10.586 8.586 0.754 1 98.38 67 ILE B C 1
ATOM 1649 O O . ILE B 1 67 ? 10.32 8.664 -0.447 1 98.38 67 ILE B O 1
ATOM 1653 N N . PHE B 1 68 ? 11.172 9.547 1.411 1 98.5 68 PHE B N 1
ATOM 1654 C CA . PHE B 1 68 ? 11.312 10.852 0.766 1 98.5 68 PHE B CA 1
ATOM 1655 C C . PHE B 1 68 ? 12.523 11.594 1.307 1 98.5 68 PHE B C 1
ATOM 1657 O O . PHE B 1 68 ? 13.07 11.234 2.354 1 98.5 68 PHE B O 1
ATOM 1664 N N . ASP B 1 69 ? 12.93 12.562 0.558 1 98.5 69 ASP B N 1
ATOM 1665 C CA . ASP B 1 69 ? 13.875 13.586 0.985 1 98.5 69 ASP B CA 1
ATOM 1666 C C . ASP B 1 69 ? 13.195 14.945 1.118 1 98.5 69 ASP B C 1
ATOM 1668 O O . ASP B 1 69 ? 12.242 15.242 0.399 1 98.5 69 ASP B O 1
ATOM 1672 N N . LEU B 1 70 ? 13.719 15.727 2.064 1 98.69 70 LEU B N 1
ATOM 1673 C CA . LEU B 1 70 ? 13.219 17.094 2.176 1 98.69 70 LEU B CA 1
ATOM 1674 C C . LEU B 1 70 ? 13.539 17.891 0.918 1 98.69 70 LEU B C 1
ATOM 1676 O O . LEU B 1 70 ? 14.617 17.75 0.342 1 98.69 70 LEU B O 1
ATOM 1680 N N . ASP B 1 71 ? 12.578 18.641 0.41 1 98.75 71 ASP B N 1
ATOM 1681 C CA . ASP B 1 71 ? 12.719 19.625 -0.67 1 98.75 71 ASP B CA 1
ATOM 1682 C C . ASP B 1 71 ? 12.922 18.922 -2.014 1 98.75 71 ASP B C 1
ATOM 1684 O O . ASP B 1 71 ? 13.438 19.516 -2.959 1 98.75 71 ASP B O 1
ATOM 1688 N N . GLU B 1 72 ? 12.656 17.672 -2.127 1 98.69 72 GLU B N 1
ATOM 1689 C CA . GLU B 1 72 ? 12.703 16.922 -3.373 1 98.69 72 GLU B CA 1
ATOM 1690 C C . GLU B 1 72 ? 11.344 16.312 -3.701 1 98.69 72 GLU B C 1
ATOM 1692 O O . GLU B 1 72 ? 10.602 15.906 -2.801 1 98.69 72 GLU B O 1
ATOM 1697 N N . PRO B 1 73 ? 11 16.203 -4.945 1 98.25 73 PRO B N 1
ATOM 1698 C CA . PRO B 1 73 ? 9.727 15.594 -5.324 1 98.25 73 PRO B CA 1
ATOM 1699 C C . PRO B 1 73 ? 9.625 14.125 -4.926 1 98.25 73 PRO B C 1
ATOM 1701 O O . PRO B 1 73 ? 10.617 13.391 -4.992 1 98.25 73 PRO B O 1
ATOM 1704 N N . LEU B 1 74 ? 8.516 13.75 -4.5 1 97.75 74 LEU B N 1
ATOM 1705 C CA . LEU B 1 74 ? 8.094 12.367 -4.266 1 97.75 74 LEU B CA 1
ATOM 1706 C C . LEU B 1 74 ? 6.934 11.992 -5.176 1 97.75 74 LEU B C 1
ATOM 1708 O O . LEU B 1 74 ? 5.965 12.75 -5.297 1 97.75 74 LEU B O 1
ATOM 1712 N N . GLU B 1 75 ? 7.078 10.922 -5.918 1 95.88 75 GLU B N 1
ATOM 1713 C CA . GLU B 1 75 ? 5.961 10.305 -6.621 1 95.88 75 GLU B CA 1
ATOM 1714 C C . GLU B 1 75 ? 5.496 9.031 -5.914 1 95.88 75 GLU B C 1
ATOM 1716 O O . GLU B 1 75 ? 6.305 8.156 -5.602 1 95.88 75 GLU B O 1
ATOM 1721 N N . SER B 1 76 ? 4.211 8.969 -5.645 1 95.69 76 SER B N 1
ATOM 1722 C CA . SER B 1 76 ? 3.689 7.848 -4.875 1 95.69 76 SER B CA 1
ATOM 1723 C C . SER B 1 76 ? 2.195 7.66 -5.117 1 95.69 76 SER B C 1
ATOM 1725 O O . SER B 1 76 ? 1.648 8.172 -6.094 1 95.69 76 SER B O 1
ATOM 1727 N N . THR B 1 77 ? 1.613 6.777 -4.352 1 95.44 77 THR B N 1
ATOM 1728 C CA . THR B 1 77 ? 0.17 6.582 -4.277 1 95.44 77 THR B CA 1
ATOM 1729 C C . THR B 1 77 ? -0.324 6.742 -2.844 1 95.44 77 THR B C 1
ATOM 1731 O O . THR B 1 77 ? 0.434 6.539 -1.894 1 95.44 77 THR B O 1
ATOM 1734 N N . ASP B 1 78 ? -1.563 7.156 -2.748 1 95.19 78 ASP B N 1
ATOM 1735 C CA . ASP B 1 78 ? -2.135 7.172 -1.404 1 95.19 78 ASP B CA 1
ATOM 1736 C C . ASP B 1 78 ? -2.617 5.781 -0.995 1 95.19 78 ASP B C 1
ATOM 1738 O O . ASP B 1 78 ? -2.365 4.801 -1.697 1 95.19 78 ASP B O 1
ATOM 1742 N N . ILE B 1 79 ? -3.189 5.629 0.118 1 94.12 79 ILE B N 1
ATOM 1743 C CA . ILE B 1 79 ? -3.566 4.367 0.74 1 94.12 79 ILE B CA 1
ATOM 1744 C C . ILE B 1 79 ? -4.637 3.676 -0.101 1 94.12 79 ILE B C 1
ATOM 1746 O O . ILE B 1 79 ? -4.898 2.482 0.072 1 94.12 79 ILE B O 1
ATOM 1750 N N . PHE B 1 80 ? -5.258 4.418 -1.058 1 93.44 80 PHE B N 1
ATOM 1751 C CA . PHE B 1 80 ? -6.277 3.834 -1.923 1 93.44 80 PHE B CA 1
ATOM 1752 C C . PHE B 1 80 ? -5.715 3.553 -3.311 1 93.44 80 PHE B C 1
ATOM 1754 O O . PHE B 1 80 ? -6.445 3.133 -4.211 1 93.44 80 PHE B O 1
ATOM 1761 N N . GLY B 1 81 ? -4.5 3.912 -3.52 1 92.62 81 GLY B N 1
ATOM 1762 C CA . GLY B 1 81 ? -3.859 3.617 -4.793 1 92.62 81 GLY B CA 1
ATOM 1763 C C . GLY B 1 81 ? -3.842 4.801 -5.738 1 92.62 81 GLY B C 1
ATOM 1764 O O . GLY B 1 81 ? -3.346 4.695 -6.863 1 92.62 81 GLY B O 1
ATOM 1765 N N . ARG B 1 82 ? -4.359 5.957 -5.34 1 94.25 82 ARG B N 1
ATOM 1766 C CA . ARG B 1 82 ? -4.387 7.141 -6.195 1 94.25 82 ARG B CA 1
ATOM 1767 C C . ARG B 1 82 ? -3.01 7.793 -6.266 1 94.25 82 ARG B C 1
ATOM 1769 O O . ARG B 1 82 ? -2.391 8.062 -5.238 1 94.25 82 ARG B O 1
ATOM 1776 N N . LYS B 1 83 ? -2.555 7.996 -7.426 1 93.62 83 LYS B N 1
ATOM 1777 C CA . LYS B 1 83 ? -1.232 8.578 -7.645 1 93.62 83 LYS B CA 1
ATOM 1778 C C . LYS B 1 83 ? -1.206 10.047 -7.254 1 93.62 83 LYS B C 1
ATOM 1780 O O . LYS B 1 83 ? -2.191 10.766 -7.449 1 93.62 83 LYS B O 1
ATOM 1785 N N . PHE B 1 84 ? -0.048 10.477 -6.789 1 96.88 84 PHE B N 1
ATOM 1786 C CA . PHE B 1 84 ? 0.181 11.891 -6.512 1 96.88 84 PHE B CA 1
ATOM 1787 C C . PHE B 1 84 ? 1.669 12.219 -6.559 1 96.88 84 PHE B C 1
ATOM 1789 O O . PHE B 1 84 ? 2.508 11.312 -6.598 1 96.88 84 PHE B O 1
ATOM 1796 N N . LYS B 1 85 ? 1.964 13.469 -6.594 1 97.94 85 LYS B N 1
ATOM 1797 C CA . LYS B 1 85 ? 3.297 14.023 -6.387 1 97.94 85 LYS B CA 1
ATOM 1798 C C . LYS B 1 85 ? 3.318 14.961 -5.18 1 97.94 85 LYS B C 1
ATOM 1800 O O . LYS B 1 85 ? 2.348 15.672 -4.922 1 97.94 85 LYS B O 1
ATOM 1805 N N . SER B 1 86 ? 4.41 14.945 -4.465 1 98.44 86 SER B N 1
ATOM 1806 C CA . SER B 1 86 ? 4.449 15.859 -3.326 1 98.44 86 SER B CA 1
ATOM 1807 C C . SER B 1 86 ? 5.875 16.312 -3.031 1 98.44 86 SER B C 1
ATOM 1809 O O . SER B 1 86 ? 6.828 15.797 -3.615 1 98.44 86 SER B O 1
ATOM 1811 N N . ILE B 1 87 ? 5.988 17.328 -2.227 1 98.81 87 ILE B N 1
ATOM 1812 C CA . ILE B 1 87 ? 7.242 17.828 -1.675 1 98.81 87 ILE B CA 1
ATOM 1813 C C . ILE B 1 87 ? 7.07 18.125 -0.185 1 98.81 87 ILE B C 1
ATOM 1815 O O . ILE B 1 87 ? 6.129 18.812 0.216 1 98.81 87 ILE B O 1
ATOM 1819 N N . PHE B 1 88 ? 7.984 17.578 0.601 1 98.88 88 PHE B N 1
ATOM 1820 C CA . PHE B 1 88 ? 8.047 17.875 2.029 1 98.88 88 PHE B CA 1
ATOM 1821 C C . PHE B 1 88 ? 9.086 18.953 2.318 1 98.88 88 PHE B C 1
ATOM 1823 O O . PHE B 1 88 ? 10.188 18.922 1.767 1 98.88 88 PHE B O 1
ATOM 1830 N N . LYS B 1 89 ? 8.703 19.828 3.139 1 98.94 89 LYS B N 1
ATOM 1831 C CA . LYS B 1 89 ? 9.625 20.875 3.586 1 98.94 89 LYS B CA 1
ATOM 1832 C C . LYS B 1 89 ? 9.602 21.016 5.105 1 98.94 89 LYS B C 1
ATOM 1834 O O . LYS B 1 89 ? 8.531 21.141 5.711 1 98.94 89 LYS B O 1
ATOM 1839 N N . LEU B 1 90 ? 10.797 20.953 5.691 1 98.88 90 LEU B N 1
ATOM 1840 C CA . LEU B 1 90 ? 10.945 21.266 7.113 1 98.88 90 LEU B CA 1
ATOM 1841 C C . LEU B 1 90 ? 11.164 22.75 7.332 1 98.88 90 LEU B C 1
ATOM 1843 O O . LEU B 1 90 ? 12.258 23.266 7.086 1 98.88 90 LEU B O 1
ATOM 1847 N N . VAL B 1 91 ? 10.141 23.422 7.789 1 98.81 91 VAL B N 1
ATOM 1848 C CA . VAL B 1 91 ? 10.172 24.875 7.949 1 98.81 91 VAL B CA 1
ATOM 1849 C C . VAL B 1 91 ? 10.969 25.234 9.203 1 98.81 91 VAL B C 1
ATOM 1851 O O . VAL B 1 91 ? 11.75 26.188 9.195 1 98.81 91 VAL B O 1
ATOM 1854 N N . ASN B 1 92 ? 10.812 24.5 10.297 1 98.5 92 ASN B N 1
ATOM 1855 C CA . ASN B 1 92 ? 11.578 24.5 11.539 1 98.5 92 ASN B CA 1
ATOM 1856 C C . ASN B 1 92 ? 11.508 23.141 12.234 1 98.5 92 ASN B C 1
ATOM 1858 O O . ASN B 1 92 ? 10.82 22.234 11.758 1 98.5 92 ASN B O 1
ATOM 1862 N N . PRO B 1 93 ? 12.172 22.922 13.289 1 98.38 93 PRO B N 1
ATOM 1863 C CA . PRO B 1 93 ? 12.312 21.578 13.859 1 98.38 93 PRO B CA 1
ATOM 1864 C C . PRO B 1 93 ? 10.961 20.953 14.234 1 98.38 93 PRO B C 1
ATOM 1866 O O . PRO B 1 93 ? 10.867 19.734 14.406 1 98.38 93 PRO B O 1
ATOM 1869 N N . ASN B 1 94 ? 9.906 21.828 14.414 1 98.88 94 ASN B N 1
ATOM 1870 C CA . ASN B 1 94 ? 8.617 21.328 14.867 1 98.88 94 ASN B CA 1
ATOM 1871 C C . ASN B 1 94 ? 7.52 21.594 13.844 1 98.88 94 ASN B C 1
ATOM 1873 O O . ASN B 1 94 ? 6.332 21.5 14.156 1 98.88 94 ASN B O 1
ATOM 1877 N N . TYR B 1 95 ? 7.93 21.984 12.656 1 98.88 95 TYR B N 1
ATOM 1878 C CA . TYR B 1 95 ? 6.938 22.359 11.656 1 98.88 95 TYR B CA 1
ATOM 1879 C C . TYR B 1 95 ? 7.328 21.859 10.273 1 98.88 95 TYR B C 1
ATOM 1881 O O . TYR B 1 95 ? 8.297 22.344 9.68 1 98.88 95 TYR B O 1
ATOM 1889 N N . LEU B 1 96 ? 6.566 20.844 9.75 1 98.94 96 LEU B N 1
ATOM 1890 C CA . LEU B 1 96 ? 6.73 20.188 8.461 1 98.94 96 LEU B CA 1
ATOM 1891 C C . LEU B 1 96 ? 5.551 20.484 7.543 1 98.94 96 LEU B C 1
ATOM 1893 O O . LEU B 1 96 ? 4.398 20.438 7.98 1 98.94 96 LEU B O 1
ATOM 1897 N N . THR B 1 97 ? 5.801 20.781 6.297 1 98.94 97 THR B N 1
ATOM 1898 C CA . THR B 1 97 ? 4.738 20.984 5.316 1 98.94 97 THR B CA 1
ATOM 1899 C C . THR B 1 97 ? 4.883 20 4.16 1 98.94 97 THR B C 1
ATOM 1901 O O . THR B 1 97 ? 5.984 19.531 3.869 1 98.94 97 THR B O 1
ATOM 1904 N N . GLU B 1 98 ? 3.826 19.641 3.568 1 98.88 98 GLU B N 1
ATOM 1905 C CA . GLU 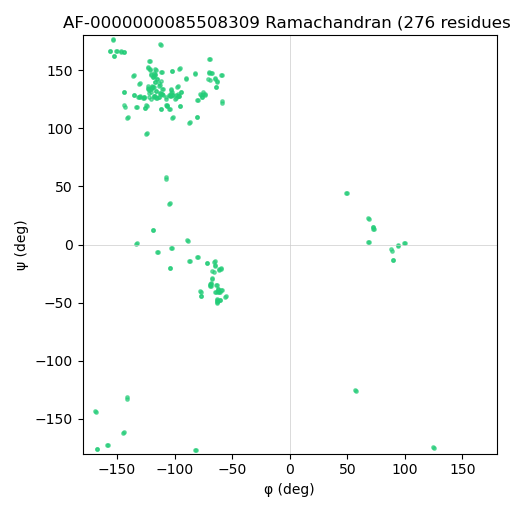B 1 98 ? 3.746 18.859 2.338 1 98.88 98 GLU B CA 1
ATOM 1906 C C . GLU B 1 98 ? 2.814 19.516 1.325 1 98.88 98 GLU B C 1
ATOM 1908 O O . GLU B 1 98 ? 1.697 19.906 1.665 1 98.88 98 GLU B O 1
ATOM 1913 N N . THR B 1 99 ? 3.256 19.719 0.175 1 98.88 99 THR B N 1
ATOM 1914 C CA . THR B 1 99 ? 2.42 20.141 -0.943 1 98.88 99 THR B CA 1
ATOM 1915 C C . THR B 1 99 ? 2.223 19 -1.936 1 98.88 99 THR B C 1
ATOM 1917 O O . THR B 1 99 ? 3.193 18.484 -2.49 1 98.88 99 THR B O 1
ATOM 1920 N N . CYS B 1 100 ? 0.98 18.625 -2.143 1 98.38 100 CYS B N 1
ATOM 1921 C CA . CYS B 1 100 ? 0.653 17.484 -2.996 1 98.38 100 CYS B CA 1
ATOM 1922 C C . CYS B 1 100 ? -0.07 17.938 -4.258 1 98.38 100 CYS B C 1
ATOM 1924 O O . CYS B 1 100 ? -1.039 18.703 -4.184 1 98.38 100 CYS B O 1
ATOM 1926 N N . THR B 1 101 ? 0.426 17.453 -5.371 1 97.81 101 THR B N 1
ATOM 1927 C CA . THR B 1 101 ? -0.197 17.688 -6.668 1 97.81 101 THR B CA 1
ATOM 1928 C C . THR B 1 101 ? -0.558 16.375 -7.34 1 97.81 101 THR B C 1
ATOM 1930 O O . THR B 1 101 ? -0.134 15.305 -6.895 1 97.81 101 THR B O 1
ATOM 1933 N N . GLU B 1 102 ? -1.525 16.375 -8.312 1 94.75 102 GLU B N 1
ATOM 1934 C CA . GLU B 1 102 ? -1.919 15.258 -9.164 1 94.75 102 GLU B CA 1
ATOM 1935 C C . GLU B 1 102 ? -2.695 14.211 -8.383 1 94.75 102 GLU B C 1
ATOM 1937 O O . GLU B 1 102 ? -2.812 13.062 -8.82 1 94.75 102 GLU B O 1
ATOM 1942 N N . TRP B 1 103 ? -3.148 14.469 -7.219 1 93.69 103 TRP B N 1
ATOM 1943 C CA . TRP B 1 103 ? -3.99 13.555 -6.461 1 93.69 103 TRP B CA 1
ATOM 1944 C C . TRP B 1 103 ? -5.422 13.578 -6.98 1 93.69 103 TRP B C 1
ATOM 1946 O O . TRP B 1 103 ? -6.039 12.523 -7.16 1 93.69 103 TRP B O 1
ATOM 1956 N N . THR B 1 104 ? -6.094 14.609 -7.281 1 92.62 104 THR B N 1
ATOM 1957 C CA . THR B 1 104 ? -7.352 14.883 -7.973 1 92.62 104 THR B CA 1
ATOM 1958 C C . THR B 1 104 ? -7.23 16.141 -8.836 1 92.62 104 THR B C 1
ATOM 1960 O O . THR B 1 104 ? -6.32 16.25 -9.656 1 92.62 104 THR B O 1
ATOM 1963 N N . ASP B 1 105 ? -8.156 16.938 -8.68 1 92.62 105 ASP B N 1
ATOM 1964 C CA . ASP B 1 105 ? -8.195 18.109 -9.555 1 92.62 105 ASP B CA 1
ATOM 1965 C C . ASP B 1 105 ? -7.758 19.359 -8.805 1 92.62 105 ASP B C 1
ATOM 1967 O O . ASP B 1 105 ? -8.258 20.453 -9.078 1 92.62 105 ASP B O 1
ATOM 1971 N N . GLY B 1 106 ? -6.836 19.328 -7.887 1 94.69 106 GLY B N 1
ATOM 1972 C CA . GLY B 1 106 ? -6.363 20.484 -7.137 1 94.69 106 GLY B CA 1
ATOM 1973 C C . GLY B 1 106 ? -5.082 20.203 -6.371 1 94.69 106 GLY B C 1
ATOM 1974 O O . GLY B 1 106 ? -4.445 19.172 -6.562 1 94.69 106 GLY B O 1
ATOM 1975 N N . VAL B 1 107 ? -4.668 21.25 -5.59 1 97.81 107 VAL B N 1
ATOM 1976 C CA . VAL B 1 107 ? -3.477 21.156 -4.75 1 97.81 107 VAL B CA 1
ATOM 1977 C C . VAL B 1 107 ? -3.887 20.922 -3.297 1 97.81 107 VAL B C 1
ATOM 1979 O O . VAL B 1 107 ? -4.777 21.594 -2.779 1 97.81 107 VAL B O 1
ATOM 1982 N N . ILE B 1 108 ? -3.285 19.875 -2.643 1 98.19 108 ILE B N 1
ATOM 1983 C CA . ILE B 1 108 ? -3.453 19.656 -1.211 1 98.19 108 ILE B CA 1
ATOM 1984 C C . ILE B 1 108 ? -2.262 20.25 -0.455 1 98.19 108 ILE B C 1
ATOM 1986 O O . ILE B 1 108 ? -1.109 19.984 -0.81 1 98.19 108 ILE B O 1
ATOM 1990 N N . GLU B 1 109 ? -2.562 21.016 0.465 1 98.69 109 GLU B N 1
ATOM 1991 C CA . GLU B 1 109 ? -1.538 21.484 1.392 1 98.69 109 GLU B CA 1
ATOM 1992 C C . GLU B 1 109 ? -1.689 20.828 2.762 1 98.69 109 GLU B C 1
ATOM 1994 O O . GLU B 1 109 ? -2.754 20.906 3.379 1 98.69 109 GLU B O 1
ATOM 1999 N N . CYS B 1 110 ? -0.632 20.234 3.203 1 98.81 110 CYS B N 1
ATOM 2000 C CA . CYS B 1 110 ? -0.62 19.641 4.535 1 98.81 110 CYS B CA 1
ATOM 2001 C C . CYS B 1 110 ? 0.399 20.344 5.434 1 98.81 110 CYS B C 1
ATOM 2003 O O . CYS B 1 110 ? 1.448 20.781 4.961 1 98.81 110 CYS B O 1
ATOM 2005 N N . THR B 1 111 ? 0.107 20.344 6.691 1 98.94 111 THR B N 1
ATOM 2006 C CA . THR B 1 111 ? 1.062 20.766 7.707 1 98.94 111 THR B CA 1
ATOM 2007 C C . THR B 1 111 ? 1.069 19.812 8.883 1 98.94 111 THR B C 1
ATOM 2009 O O . THR B 1 111 ? 0.026 19.266 9.266 1 98.94 111 THR B O 1
ATOM 2012 N N . PHE B 1 112 ? 2.23 19.641 9.453 1 98.88 112 PHE B N 1
ATOM 2013 C CA . PHE B 1 112 ? 2.475 18.891 10.68 1 98.88 112 PHE B CA 1
ATOM 2014 C C . PHE B 1 112 ? 3.205 19.75 11.703 1 98.88 112 PHE B C 1
ATOM 2016 O O . PHE B 1 112 ? 4.34 20.172 11.477 1 98.88 112 PHE B O 1
ATOM 2023 N N . GLU B 1 113 ? 2.555 19.969 12.805 1 98.94 113 GLU B N 1
ATOM 2024 C CA . GLU B 1 113 ? 3.139 20.828 13.828 1 98.94 113 GLU B CA 1
ATOM 2025 C C . GLU B 1 113 ? 3.174 20.125 15.188 1 98.94 113 GLU B C 1
ATOM 2027 O O . GLU B 1 113 ? 2.139 19.688 15.688 1 98.94 113 GLU B O 1
ATOM 2032 N N . ILE B 1 114 ? 4.301 20.094 15.773 1 98.88 114 ILE B N 1
ATOM 2033 C CA . ILE B 1 114 ? 4.465 19.484 17.078 1 98.88 114 ILE B CA 1
ATOM 2034 C C . ILE B 1 114 ? 4.391 20.547 18.172 1 98.88 114 ILE B C 1
ATOM 2036 O O . ILE B 1 114 ? 5.039 21.594 18.062 1 98.88 114 ILE B O 1
ATOM 2040 N N . THR B 1 115 ? 3.545 20.266 19.109 1 98 115 THR B N 1
ATOM 2041 C CA . THR B 1 115 ? 3.451 21.125 20.297 1 98 115 THR B CA 1
ATOM 2042 C C . THR B 1 115 ? 3.682 20.297 21.562 1 98 115 THR B C 1
ATOM 2044 O O . THR B 1 115 ? 3.184 19.172 21.688 1 98 115 THR B O 1
ATOM 2047 N N . GLY B 1 116 ? 4.48 20.828 22.5 1 95.19 116 GLY B N 1
ATOM 2048 C CA . GLY B 1 116 ? 4.711 20.188 23.781 1 95.19 116 GLY B CA 1
ATOM 2049 C C . GLY B 1 116 ? 5.5 18.891 23.672 1 95.19 116 GLY B C 1
ATOM 2050 O O . GLY B 1 116 ? 5.691 18.188 24.672 1 95.19 116 GLY B O 1
ATOM 2051 N N . GLY B 1 117 ? 5.902 18.516 22.594 1 94.31 117 GLY B N 1
ATOM 2052 C CA . GLY B 1 117 ? 6.758 17.359 22.391 1 94.31 117 GLY B CA 1
ATOM 2053 C C . GLY B 1 117 ? 5.977 16.078 22.172 1 94.31 117 GLY B C 1
ATOM 2054 O O . GLY B 1 117 ? 6.523 15.086 21.672 1 94.31 117 GLY B O 1
ATOM 2055 N N . ASP B 1 118 ? 4.695 16.125 22.469 1 97.44 118 ASP B N 1
ATOM 2056 C CA . ASP B 1 118 ? 3.969 14.859 22.438 1 97.44 118 ASP B CA 1
ATOM 2057 C C . ASP B 1 118 ? 2.643 15.016 21.688 1 97.44 118 ASP B C 1
ATOM 2059 O O . ASP B 1 118 ? 1.828 14.086 21.672 1 97.44 118 ASP B O 1
ATOM 2063 N N . THR B 1 119 ? 2.375 16.203 21.203 1 98.44 119 THR B N 1
ATOM 2064 C CA . THR B 1 119 ? 1.166 16.469 20.422 1 98.44 119 THR B CA 1
ATOM 2065 C C . THR B 1 119 ? 1.517 16.984 19.031 1 98.44 119 THR B C 1
ATOM 2067 O O . THR B 1 119 ? 2.35 17.875 18.891 1 98.44 119 THR B O 1
ATOM 2070 N N . MET B 1 120 ? 0.907 16.391 17.984 1 98.75 120 MET B N 1
ATOM 2071 C CA . MET B 1 120 ? 1.081 16.859 16.609 1 98.75 120 MET B CA 1
ATOM 2072 C C . MET B 1 120 ? -0.259 17.25 16 1 98.75 120 MET B C 1
ATOM 2074 O O . MET B 1 120 ? -1.224 16.484 16.062 1 98.75 120 MET B O 1
ATOM 2078 N N . THR B 1 121 ? -0.323 18.406 15.531 1 98.81 121 THR B N 1
ATOM 2079 C CA . THR B 1 121 ? -1.469 18.844 14.75 1 98.81 121 THR B CA 1
ATOM 2080 C C . THR B 1 121 ? -1.204 18.672 13.258 1 98.81 121 THR B C 1
ATOM 2082 O O . THR B 1 121 ? -0.237 19.219 12.719 1 98.81 121 THR B O 1
ATOM 2085 N N . TRP B 1 122 ? -2.041 17.844 12.609 1 98.81 122 TRP B N 1
ATOM 2086 C CA . TRP B 1 122 ? -2 17.609 11.172 1 98.81 122 TRP B CA 1
ATOM 2087 C C . TRP B 1 122 ? -3.164 18.297 10.469 1 98.81 122 TRP B C 1
ATOM 2089 O O . TRP B 1 122 ? -4.328 18 10.734 1 98.81 122 TRP B O 1
ATOM 2099 N N . LYS B 1 123 ? -2.846 19.188 9.594 1 98.81 123 LYS B N 1
ATOM 2100 C CA . LYS B 1 123 ? -3.873 19.891 8.836 1 98.81 123 LYS B CA 1
ATOM 2101 C C . LYS B 1 123 ? -3.785 19.562 7.348 1 98.81 123 LYS B C 1
ATOM 2103 O O . LYS B 1 123 ? -2.688 19.438 6.797 1 98.81 123 LYS B O 1
ATOM 2108 N N . VAL B 1 124 ? -4.965 19.453 6.766 1 98.5 124 VAL B N 1
ATOM 2109 C CA . VAL B 1 124 ? -5.109 19.25 5.328 1 98.5 124 VAL B CA 1
ATOM 2110 C C . VAL B 1 124 ? -5.988 20.344 4.738 1 98.5 124 VAL B C 1
ATOM 2112 O O . VAL B 1 124 ? -7.141 20.516 5.145 1 98.5 124 VAL B O 1
ATOM 2115 N N . ASN B 1 125 ? -5.422 21.078 3.855 1 98.81 125 ASN B N 1
ATOM 2116 C CA . ASN B 1 125 ? -6.168 22.109 3.135 1 98.81 125 ASN B CA 1
ATOM 2117 C C . ASN B 1 125 ? -6.363 21.734 1.669 1 98.81 125 ASN B C 1
ATOM 2119 O O . ASN B 1 125 ? -5.414 21.344 0.988 1 98.81 125 ASN B O 1
ATOM 2123 N N . TYR B 1 126 ? -7.598 21.812 1.24 1 98.62 126 TYR B N 1
ATOM 2124 C CA . TYR B 1 126 ? -7.98 21.547 -0.142 1 98.62 126 TYR B CA 1
ATOM 2125 C C . TYR B 1 126 ? -9.102 22.484 -0.588 1 98.62 126 TYR B C 1
ATOM 2127 O O . TYR B 1 126 ? -10.164 22.516 0.026 1 98.62 126 TYR B O 1
ATOM 2135 N N . LYS B 1 127 ? -8.82 23.266 -1.581 1 98 127 LYS B N 1
ATOM 2136 C CA . LYS B 1 127 ? -9.789 24.172 -2.197 1 98 127 LYS B CA 1
ATOM 2137 C C . LYS B 1 127 ? -10.508 25 -1.145 1 98 127 LYS B C 1
ATOM 2139 O O . LYS B 1 127 ? -11.734 25.125 -1.177 1 98 127 LYS B O 1
ATOM 2144 N N . GLY B 1 128 ? -9.781 25.484 -0.253 1 98.19 128 GLY B N 1
ATOM 2145 C CA . GLY B 1 128 ? -10.273 26.438 0.715 1 98.19 128 GLY B CA 1
ATOM 2146 C C . GLY B 1 128 ? -10.867 25.797 1.953 1 98.19 128 GLY B C 1
ATOM 2147 O O . GLY B 1 128 ? -11.273 26.484 2.891 1 98.19 128 GLY B O 1
ATOM 2148 N N . HIS B 1 129 ? -10.961 24.484 2.002 1 98.75 129 HIS B N 1
ATOM 2149 C CA . HIS B 1 129 ? -11.43 23.766 3.18 1 98.75 129 HIS B CA 1
ATOM 2150 C C . HIS B 1 129 ? -10.273 23.141 3.949 1 98.75 129 HIS B C 1
ATOM 2152 O O . HIS B 1 129 ? -9.383 22.516 3.352 1 98.75 129 HIS B O 1
ATOM 2158 N N . THR B 1 130 ? -10.273 23.391 5.289 1 98.81 130 THR B N 1
ATOM 2159 C CA . THR B 1 130 ? -9.18 22.875 6.113 1 98.81 130 THR B CA 1
ATOM 2160 C C . THR B 1 130 ? -9.711 21.891 7.156 1 98.81 130 THR B C 1
ATOM 2162 O O . THR B 1 130 ? -10.68 22.188 7.855 1 98.81 130 THR B O 1
ATOM 2165 N N . SER B 1 131 ? -9.086 20.734 7.152 1 98.69 131 SER B N 1
ATOM 2166 C CA . SER B 1 131 ? -9.32 19.766 8.219 1 98.69 131 SER B CA 1
ATOM 2167 C C . SER B 1 131 ? -8.172 19.766 9.219 1 98.69 131 SER B C 1
ATOM 2169 O O . SER B 1 131 ? -7.027 20.031 8.859 1 98.69 131 SER B O 1
ATOM 2171 N N . THR B 1 132 ? -8.477 19.453 10.523 1 98.62 132 THR B N 1
ATOM 2172 C CA . THR B 1 132 ? -7.484 19.375 11.586 1 98.62 132 THR B CA 1
ATOM 2173 C C . THR B 1 132 ? -7.574 18.047 12.312 1 98.62 132 THR B C 1
ATOM 2175 O O . THR B 1 132 ? -8.656 17.625 12.742 1 98.62 132 THR B O 1
ATOM 2178 N N . THR B 1 133 ? -6.508 17.391 12.391 1 98.56 133 THR B N 1
ATOM 2179 C CA . THR B 1 133 ? -6.371 16.141 13.133 1 98.56 133 THR B CA 1
ATOM 2180 C C . THR B 1 133 ? -5.328 16.281 14.234 1 98.56 133 THR B C 1
ATOM 2182 O O . THR B 1 133 ? -4.266 16.875 14.023 1 98.56 133 THR B O 1
ATOM 2185 N N . ILE B 1 134 ? -5.664 15.773 15.383 1 98.56 134 ILE B N 1
ATOM 2186 C CA . ILE B 1 134 ? -4.723 15.766 16.5 1 98.56 134 ILE B CA 1
ATOM 2187 C C . ILE B 1 134 ? -4.168 14.352 16.688 1 98.56 134 ILE B C 1
ATOM 2189 O O . ILE B 1 134 ? -4.926 13.391 16.766 1 98.56 134 ILE B O 1
ATOM 2193 N N . LEU B 1 135 ? -2.855 14.297 16.734 1 98.69 135 LEU B N 1
ATOM 2194 C CA . LEU B 1 135 ? -2.145 13.039 16.969 1 98.69 135 LEU B CA 1
ATOM 2195 C C . LEU B 1 135 ? -1.338 13.109 18.266 1 98.69 135 LEU B C 1
ATOM 2197 O O . LEU B 1 135 ? -0.783 14.156 18.594 1 98.69 135 LEU B O 1
ATOM 2201 N N . LYS B 1 136 ? -1.241 11.969 18.891 1 98.69 136 LYS B N 1
ATOM 2202 C CA . LYS B 1 136 ? -0.45 11.859 20.109 1 98.69 136 LYS B CA 1
ATOM 2203 C C . LYS B 1 136 ? 0.714 10.891 19.922 1 98.69 136 LYS B C 1
ATOM 2205 O O . LYS B 1 136 ? 0.554 9.828 19.312 1 98.69 136 LYS B O 1
ATOM 2210 N N . LYS B 1 137 ? 1.802 11.312 20.484 1 98.25 137 LYS B N 1
ATOM 2211 C CA . LYS B 1 137 ? 2.973 10.438 20.422 1 98.25 137 LYS B CA 1
ATOM 2212 C C . LYS B 1 137 ? 2.824 9.25 21.375 1 98.25 137 LYS B C 1
ATOM 2214 O O . LYS B 1 137 ? 2.445 9.422 22.531 1 98.25 137 LYS B O 1
ATOM 2219 N N . VAL B 1 138 ? 3.062 8.109 20.781 1 96.31 138 VAL B N 1
ATOM 2220 C CA . VAL B 1 138 ? 3.037 6.906 21.609 1 96.31 138 VAL B CA 1
ATOM 2221 C C . VAL B 1 138 ? 4.359 6.77 22.359 1 96.31 138 VAL B C 1
ATOM 2223 O O . VAL B 1 138 ? 5.434 6.926 21.781 1 96.31 138 VAL B O 1
ATOM 2226 N N . ALA B 1 139 ? 4.227 6.68 23.578 1 82.31 139 ALA B N 1
ATOM 2227 C CA . ALA B 1 139 ? 5.402 6.559 24.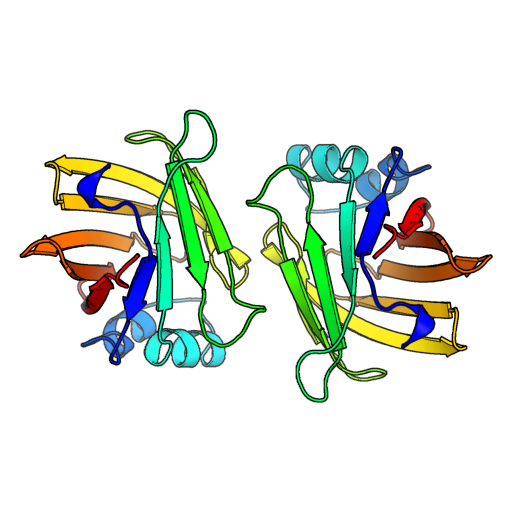438 1 82.31 139 ALA B CA 1
ATOM 2228 C C . ALA B 1 139 ? 6.227 5.328 24.078 1 82.31 139 ALA B C 1
ATOM 2230 O O . ALA B 1 139 ? 5.668 4.285 23.719 1 82.31 139 ALA B O 1
ATOM 2231 N N . SER B 1 140 ? 7.566 5.434 23.703 1 64.19 140 SER B N 1
ATOM 2232 C CA . SER B 1 140 ? 8.5 4.348 23.453 1 64.19 140 SER B CA 1
ATOM 2233 C C . SER B 1 140 ? 8.602 3.402 24.641 1 64.19 140 SER B C 1
ATOM 2235 O O . SER B 1 140 ? 8.406 3.816 25.781 1 64.19 140 SER B O 1
#

Foldseek 3Di:
DVLPAAKKWFDAFKPQLLVQLVVFDPDDPVNSVCNRGWIWMWHWDDDVVWIKIWIDTPPRLQIDMFTDHAPDKDWDAHSVRQTWIKHWHDPDPFKIKMWIGRRGDWIKIWMWGDDPSFKIWIWIDDPHTIIITIIGGDDD/DVLPAAKKWFDAFKPQLLVQLVVFDPDDPVNSVCNRGWIWMWHWDDDVVWIKIWIDTPPRLQIDMFTDHAPDKDWDAHSVRQTWIKHWHDPDPFKIKMWIGRRGDWIKIWMWGDDPSFKIWIWIDDPHTIIITIIGGDDD

Secondary structu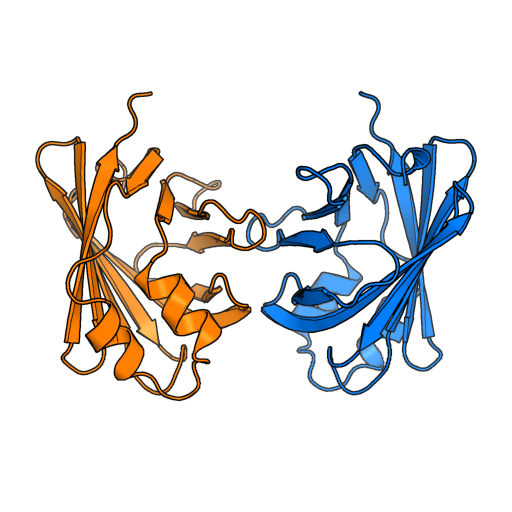re (DSSP, 8-state):
-GGG-EEEEE-SPPBTHHHHHHT-SS--HHHHHHHHH---EEEEEEETTEEEEEEE-SSTTS-EEEEE-BTSEEEEE-TTS-EEEEEEEEEETTEEEEEEESSSSS-EEEEEEEETTTEEEEEEEETTEEEEEEEEEPP-/-GGG-EEEEE-SPPBTHHHHHHT-SS--HHHHHHHHH---EEEEEEETTEEEEEEE-SSTTS-EEEEE-BTSEEEEE-TTS-EEEEEEEEEETTEEEEEEESSSSS-EEEEEEEETTTEEEEEEEETTEEEEEEEEEPP-

Radius of gyration: 20.18 Å; Cα contacts (8 Å, |Δi|>4): 676; chains: 2; bounding box: 38×57×48 Å